Protein AF-A0AAV9VP72-F1 (afdb_monomer)

InterPro domains:
  IPR001547 Glycoside hydrolase, family 5 [PF00150] (41-150)
  IPR001547 Glycoside hydrolase, family 5 [PF00150] (172-254)
  IPR017853 Glycoside hydrolase superfamily [SSF51445] (18-254)

Radius of gyration: 21.11 Å; Cα contacts (8 Å, |Δi|>4): 416; chains: 1; bounding box: 44×42×94 Å

pLDDT: mean 78.1, std 16.52, range [34.69, 97.19]

Mean predicted aligned error: 9.7 Å

Sequence (255 aa):
MKFSLITLATLAAPAFAKVYYAGVAESGGEFGVWNDNGVGRGLPGRFGSDYAFVNKTAIDVMVKDDKINLFRLRSFWSYFDLFYDAVQYVTARKRRYVLLDPHNYMRYNYHFAQPYSGSIIGDVNDPNAATTQDFKMFFTELAKRFRHNTRSSGHAFTTGNGNEPSSDYLHLMKDPLNNTAIEIHEYLDDNYSGSGANCTQPVSRLDGVTNWLKQHGLKAIITEFGGGVNPECAQALKEYIDYLEEKEVWIGWTA

Secondary structure (DSSP, 8-state):
-------------------SEEEEEEEEETTT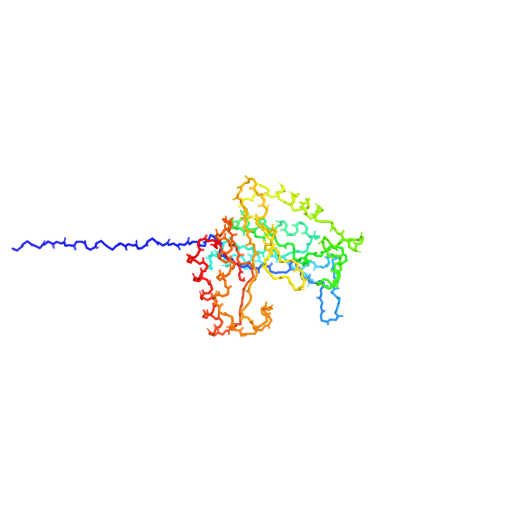S--TTS----TT--BTTTB----HHHHHHHHHTS---EEEEEE-TT-HHHHHHHHHIIIIIS--EEEEEE-STTEES-GGGTTSSSEETT-TT-TTSPPHHHHHHHHHHHHHHTTT-TT---B--S--SSS--THHHHTT---TT---EEEEE---STTSSS-SS-----GGGHHHHHHHHHHHT-EEEEEE----SSHHHHHHHHHHHHHHHH-TTEEEEE-

Organism: NCBI:txid47236

Nearest PDB structures (foldseek):
  4w7w-assembly1_A  TM=8.151E-01  e=2.124E-14  Xanthomonas citri pv. citri str. 306
  7r28-assembly1_A  TM=7.943E-01  e=3.280E-14  Thermoascus aurantiacus ATCC 26904
  5hpc-assembly1_A  TM=8.108E-01  e=3.490E-14  Xanthomonas citri pv. citri str. 306
  1gzj-assembly2_B  TM=7.681E-01  e=2.897E-14  Thermoascus aurantiacus
  1h1n-assembly2_B  TM=7.721E-01  e=3.952E-14  Thermoascus aurantiacus

Structure (mmCIF, N/CA/C/O backbone):
data_AF-A0AAV9VP72-F1
#
_entry.id   AF-A0AAV9VP72-F1
#
loop_
_atom_site.group_PDB
_atom_site.id
_atom_site.type_symbol
_atom_site.label_atom_id
_atom_site.label_alt_id
_atom_site.label_comp_id
_atom_site.label_asym_id
_atom_site.label_entity_id
_atom_site.label_seq_id
_atom_site.pdbx_PDB_ins_code
_atom_site.Cartn_x
_atom_site.Cartn_y
_atom_site.Cartn_z
_atom_site.occupancy
_atom_site.B_iso_or_equiv
_atom_site.auth_seq_id
_atom_site.auth_comp_id
_atom_site.auth_asym_id
_atom_site.auth_atom_id
_atom_site.pdbx_PDB_model_num
ATOM 1 N N . MET A 1 1 ? -6.492 -7.894 66.998 1.00 38.44 1 MET A N 1
ATOM 2 C CA . MET A 1 1 ? -6.648 -7.156 65.725 1.00 38.44 1 MET A CA 1
ATOM 3 C C . MET A 1 1 ? -6.472 -8.139 64.578 1.00 38.44 1 MET A C 1
ATOM 5 O O . MET A 1 1 ? -5.387 -8.686 64.444 1.00 38.44 1 MET A O 1
ATOM 9 N N . LYS A 1 2 ? -7.531 -8.444 63.817 1.00 35.53 2 LYS A N 1
ATOM 10 C CA . LYS A 1 2 ? -7.437 -9.249 62.588 1.00 35.53 2 LYS A CA 1
ATOM 11 C C . LYS A 1 2 ? -7.284 -8.277 61.417 1.00 35.53 2 LYS A C 1
ATOM 13 O O . LYS A 1 2 ? -8.213 -7.527 61.143 1.00 35.53 2 LYS A O 1
ATOM 18 N N . PHE A 1 3 ? -6.115 -8.254 60.783 1.00 41.00 3 PHE A N 1
ATOM 19 C CA . PHE A 1 3 ? -5.913 -7.527 59.531 1.00 41.00 3 PHE A CA 1
ATOM 20 C C . PHE A 1 3 ? -6.541 -8.339 58.396 1.00 41.00 3 PHE A C 1
ATOM 22 O O . PHE A 1 3 ? -6.131 -9.468 58.138 1.00 41.00 3 PHE A O 1
ATOM 29 N N . SER A 1 4 ? -7.564 -7.774 57.759 1.00 46.50 4 SER A N 1
ATOM 30 C CA . SER A 1 4 ? -8.147 -8.312 56.532 1.00 46.50 4 SER A CA 1
ATOM 31 C C . SER A 1 4 ? -7.351 -7.753 55.353 1.00 46.50 4 SER A C 1
ATOM 33 O O . SER A 1 4 ? -7.338 -6.538 55.152 1.00 46.50 4 SER A O 1
ATOM 35 N N . LEU A 1 5 ? -6.651 -8.611 54.606 1.00 47.06 5 LEU A N 1
ATOM 36 C CA . LEU A 1 5 ? -6.054 -8.227 53.327 1.00 47.06 5 LEU A CA 1
ATOM 37 C C . LEU A 1 5 ? -7.179 -8.096 52.294 1.00 47.06 5 LEU A C 1
ATOM 39 O O . LEU A 1 5 ? -7.750 -9.094 51.864 1.00 47.06 5 LEU A O 1
ATOM 43 N N . ILE A 1 6 ? -7.481 -6.866 51.886 1.00 50.75 6 ILE A N 1
ATOM 44 C CA . ILE A 1 6 ? -8.273 -6.607 50.683 1.00 50.75 6 ILE A CA 1
ATOM 45 C C . ILE A 1 6 ? -7.306 -6.698 49.503 1.00 50.75 6 ILE A C 1
ATOM 47 O O . ILE A 1 6 ? -6.481 -5.811 49.290 1.00 50.75 6 ILE A O 1
ATOM 51 N N . THR A 1 7 ? -7.372 -7.797 48.758 1.00 50.62 7 THR A N 1
ATOM 52 C CA . THR A 1 7 ? -6.664 -7.940 47.486 1.00 50.62 7 THR A CA 1
ATOM 53 C C . THR A 1 7 ? -7.383 -7.077 46.450 1.00 50.62 7 THR A C 1
ATOM 55 O O . THR A 1 7 ? -8.490 -7.401 46.025 1.00 50.62 7 THR A O 1
ATOM 58 N N . LEU A 1 8 ? -6.779 -5.950 46.072 1.00 49.41 8 LEU A N 1
ATOM 59 C CA . LEU A 1 8 ? -7.251 -5.131 44.959 1.00 49.41 8 LEU A CA 1
ATOM 60 C C . LEU A 1 8 ? -6.972 -5.909 43.664 1.00 49.41 8 LEU A C 1
ATOM 62 O O . LEU A 1 8 ? -5.829 -5.992 43.218 1.00 49.41 8 LEU A O 1
ATOM 66 N N . ALA A 1 9 ? -7.998 -6.535 43.092 1.00 53.84 9 ALA A N 1
ATOM 67 C CA . ALA A 1 9 ? -7.901 -7.121 41.763 1.00 53.84 9 ALA A CA 1
ATOM 68 C C . ALA A 1 9 ? -7.813 -5.976 40.745 1.00 53.84 9 ALA A C 1
ATOM 70 O O . ALA A 1 9 ? -8.804 -5.307 40.454 1.00 53.84 9 ALA A O 1
ATOM 71 N N . THR A 1 10 ? -6.616 -5.719 40.224 1.00 51.78 10 THR A N 1
ATOM 72 C CA . THR A 1 10 ? -6.426 -4.881 39.043 1.00 51.78 10 THR A CA 1
ATOM 73 C C . THR A 1 10 ? -7.077 -5.585 37.854 1.00 51.78 10 THR A C 1
ATOM 75 O O . THR A 1 10 ? -6.545 -6.553 37.313 1.00 51.78 10 THR A O 1
ATOM 78 N N . LEU A 1 11 ? -8.263 -5.119 37.459 1.00 54.00 11 LEU A N 1
ATOM 79 C CA . LEU A 1 11 ? -8.868 -5.460 36.174 1.00 54.00 11 LEU A CA 1
ATOM 80 C C . LEU A 1 11 ? -7.943 -4.921 35.080 1.00 54.00 11 LEU A C 1
ATOM 82 O O . LEU A 1 11 ? -7.953 -3.728 34.780 1.00 54.00 11 LEU A O 1
ATOM 86 N N . ALA A 1 12 ? -7.109 -5.791 34.513 1.00 53.50 12 ALA A N 1
ATOM 87 C CA . ALA A 1 12 ? -6.430 -5.493 33.265 1.00 53.50 12 ALA A CA 1
ATOM 88 C C . ALA A 1 12 ? -7.517 -5.240 32.212 1.00 53.50 12 ALA A C 1
ATOM 90 O O . ALA A 1 12 ? -8.309 -6.136 31.910 1.00 53.50 12 ALA A O 1
ATOM 91 N N . ALA A 1 13 ? -7.590 -4.012 31.695 1.00 56.28 13 ALA A N 1
ATOM 92 C CA . ALA A 1 13 ? -8.402 -3.732 30.522 1.00 56.28 13 ALA A CA 1
ATOM 93 C C . ALA A 1 13 ? -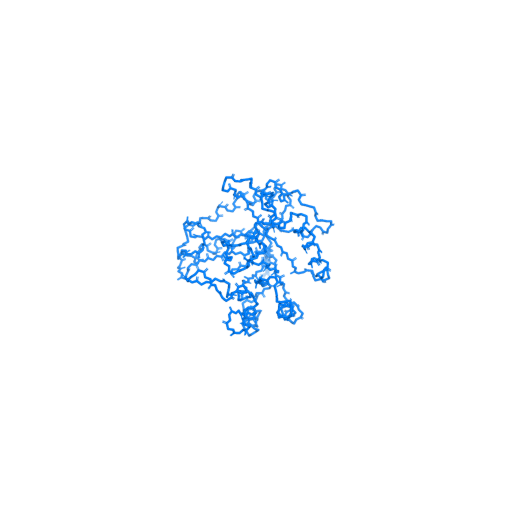7.977 -4.708 29.410 1.00 56.28 13 ALA A C 1
ATOM 95 O O . ALA A 1 13 ? -6.772 -4.931 29.240 1.00 56.28 13 ALA A O 1
ATOM 96 N N . PRO A 1 14 ? -8.916 -5.327 28.675 1.00 48.75 14 PRO A N 1
ATOM 97 C CA . PRO A 1 14 ? -8.543 -6.153 27.540 1.00 48.75 14 PRO A CA 1
ATOM 98 C C . PRO A 1 14 ? -7.764 -5.273 26.561 1.00 48.75 14 PRO A C 1
ATOM 100 O O . PRO A 1 14 ? -8.276 -4.265 26.078 1.00 48.75 14 PRO A O 1
ATOM 103 N N . ALA A 1 15 ? -6.508 -5.633 26.303 1.00 47.03 15 ALA A N 1
ATOM 104 C CA . ALA A 1 15 ? -5.714 -5.002 25.266 1.00 47.03 15 ALA A CA 1
ATOM 105 C C . ALA A 1 15 ? -6.360 -5.345 23.916 1.00 47.03 15 ALA A C 1
ATOM 107 O O . ALA A 1 15 ? -6.190 -6.450 23.397 1.00 47.03 15 ALA A O 1
ATOM 108 N N . PHE A 1 16 ? -7.144 -4.420 23.365 1.00 50.69 16 PHE A N 1
ATOM 109 C CA . PHE A 1 16 ? -7.636 -4.506 21.996 1.00 50.69 16 PHE A CA 1
ATOM 110 C C . PHE A 1 16 ? -6.494 -4.140 21.046 1.00 50.69 16 PHE A C 1
ATOM 112 O O . PHE A 1 16 ? -6.468 -3.052 20.488 1.00 50.69 16 PHE A O 1
ATOM 119 N N . ALA A 1 17 ? -5.544 -5.049 20.830 1.00 50.62 17 ALA A N 1
ATOM 120 C CA . ALA A 1 17 ? -4.747 -4.976 19.610 1.00 50.62 17 ALA A CA 1
ATOM 121 C C . ALA A 1 17 ? -5.670 -5.380 18.445 1.00 50.62 17 ALA A C 1
ATOM 123 O O . ALA A 1 17 ? -5.836 -6.565 18.152 1.00 50.62 17 ALA A O 1
ATOM 124 N N . LYS A 1 18 ? -6.380 -4.396 17.878 1.00 68.94 18 LYS A N 1
ATOM 125 C CA . LYS A 1 18 ? -7.426 -4.580 16.851 1.00 68.94 18 LYS A CA 1
ATOM 126 C C . LYS A 1 18 ? -6.865 -4.613 15.429 1.00 68.94 18 LYS A C 1
ATOM 128 O O . LYS A 1 18 ? -7.494 -5.171 14.535 1.00 68.94 18 LYS A O 1
ATOM 133 N N . VAL A 1 19 ? -5.670 -4.053 15.247 1.00 83.38 19 VAL A N 1
ATOM 134 C CA . VAL A 1 19 ? -4.901 -4.108 14.005 1.00 83.38 19 VAL A CA 1
ATOM 135 C C . VAL A 1 19 ? -4.202 -5.466 13.899 1.00 83.38 19 VAL A C 1
ATOM 137 O O . VAL A 1 19 ? -3.372 -5.828 14.731 1.00 83.38 19 VAL A O 1
ATOM 140 N N . TYR A 1 20 ? -4.535 -6.226 12.855 1.00 90.88 20 TYR A N 1
ATOM 141 C CA . TYR A 1 20 ? -3.898 -7.509 12.544 1.00 90.88 20 TYR A CA 1
ATOM 142 C C . TYR A 1 20 ? -2.571 -7.328 11.804 1.00 90.88 20 TYR A C 1
ATOM 144 O O . TYR A 1 20 ? -1.679 -8.172 11.933 1.00 90.88 20 TYR A O 1
ATOM 152 N N . TYR A 1 21 ? -2.441 -6.245 11.034 1.00 94.06 21 TYR A N 1
ATOM 153 C CA . TYR A 1 21 ? -1.299 -5.982 10.166 1.00 94.06 21 TYR A CA 1
ATOM 154 C C . TYR A 1 21 ? -0.663 -4.620 10.456 1.00 94.06 21 TYR A C 1
ATOM 156 O O . TYR A 1 21 ? -1.285 -3.587 10.247 1.00 94.06 21 TYR A O 1
ATOM 164 N N . ALA A 1 22 ? 0.588 -4.624 10.901 1.00 95.06 22 ALA A N 1
ATOM 165 C CA . ALA A 1 22 ? 1.413 -3.431 11.046 1.00 95.06 22 ALA A CA 1
ATOM 166 C C . ALA A 1 22 ? 2.668 -3.637 10.203 1.00 95.06 22 ALA A C 1
ATOM 168 O O . ALA A 1 22 ? 3.386 -4.638 10.367 1.00 95.06 22 ALA A O 1
ATOM 169 N N . GLY A 1 23 ? 2.875 -2.743 9.245 1.00 94.81 23 GLY A N 1
ATOM 170 C CA . GLY A 1 23 ? 3.747 -3.037 8.129 1.00 94.81 23 GLY A CA 1
ATOM 171 C C . GLY A 1 23 ? 4.494 -1.864 7.538 1.00 94.81 23 GLY A C 1
ATOM 172 O O . GLY A 1 23 ? 4.304 -0.713 7.915 1.00 94.81 23 GLY A O 1
ATOM 173 N N . VAL A 1 24 ? 5.343 -2.210 6.581 1.00 95.06 24 VAL A N 1
ATOM 174 C CA . VAL A 1 24 ? 6.148 -1.270 5.802 1.00 95.06 24 VAL A CA 1
ATOM 175 C C . VAL A 1 24 ? 6.069 -1.617 4.328 1.00 95.06 24 VAL A C 1
ATOM 177 O O . VAL A 1 24 ? 5.895 -2.789 3.957 1.00 95.06 24 VAL A O 1
ATOM 180 N N . ALA A 1 25 ? 6.168 -0.603 3.480 1.00 93.38 25 ALA A N 1
ATOM 181 C CA . ALA A 1 25 ? 6.211 -0.819 2.046 1.00 93.38 25 ALA A CA 1
ATOM 182 C C . ALA A 1 25 ? 7.655 -0.930 1.530 1.00 93.38 25 ALA A C 1
ATOM 184 O O . ALA A 1 25 ? 8.471 -0.026 1.678 1.00 93.38 25 ALA A O 1
ATOM 185 N N . GLU A 1 26 ? 7.960 -2.046 0.874 1.00 94.38 26 GLU A N 1
ATOM 186 C CA . GLU A 1 26 ? 9.265 -2.351 0.295 1.00 94.38 26 GLU A CA 1
ATOM 187 C C . GLU A 1 26 ? 9.270 -1.945 -1.180 1.00 94.38 26 GLU A C 1
ATOM 189 O O . GLU A 1 26 ? 8.884 -2.711 -2.073 1.00 94.38 26 GLU A O 1
ATOM 194 N N . SER A 1 27 ? 9.700 -0.705 -1.408 1.00 90.31 27 SER A N 1
ATOM 195 C CA . SER A 1 27 ? 10.025 -0.182 -2.734 1.00 90.31 27 SER A CA 1
ATOM 196 C C . SER A 1 27 ? 11.304 -0.781 -3.294 1.00 90.31 27 SER A C 1
ATOM 198 O O . SER A 1 27 ? 12.223 -1.165 -2.573 1.00 90.31 27 SER A O 1
ATOM 200 N N . GLY A 1 28 ? 11.387 -0.748 -4.613 1.00 88.25 28 GLY A N 1
ATOM 201 C CA . GLY A 1 28 ? 12.586 -1.003 -5.387 1.00 88.25 28 GLY A CA 1
ATOM 202 C C . GLY A 1 28 ? 12.282 -1.808 -6.639 1.00 88.25 28 GLY A C 1
ATOM 203 O O . GLY A 1 28 ? 12.923 -1.577 -7.659 1.00 88.25 28 GLY A O 1
ATOM 204 N N . GLY A 1 29 ? 11.317 -2.735 -6.590 1.00 87.06 29 GLY A N 1
ATOM 205 C CA . GLY A 1 29 ? 10.975 -3.615 -7.714 1.00 87.06 29 GLY A CA 1
ATOM 206 C C . GLY A 1 29 ? 10.224 -2.898 -8.840 1.00 87.06 29 GLY A C 1
ATOM 207 O O . GLY A 1 29 ? 10.115 -3.420 -9.951 1.00 87.06 29 GLY A O 1
ATOM 208 N N . GLU A 1 30 ? 9.710 -1.712 -8.542 1.00 85.19 30 GLU A N 1
ATOM 209 C CA . GLU A 1 30 ? 9.041 -0.748 -9.410 1.00 85.19 30 GLU A CA 1
ATOM 210 C C . GLU A 1 30 ? 9.970 0.391 -9.875 1.00 85.19 30 GLU A C 1
ATOM 212 O O . GLU A 1 30 ? 9.531 1.338 -10.524 1.00 85.19 30 GLU A O 1
ATOM 217 N N . PHE A 1 31 ? 11.263 0.351 -9.546 1.00 87.69 31 PHE A N 1
ATOM 218 C CA . PHE A 1 31 ? 12.190 1.411 -9.952 1.00 87.69 31 PHE A CA 1
ATOM 219 C C . PHE A 1 31 ? 12.656 1.244 -11.408 1.00 87.69 31 PHE A C 1
ATOM 221 O O . PHE A 1 31 ? 12.529 0.186 -12.031 1.00 87.69 31 PHE A O 1
ATOM 228 N N . GLY A 1 32 ? 13.207 2.325 -11.969 1.00 80.94 32 GLY A N 1
ATOM 229 C CA . GLY A 1 32 ? 13.931 2.296 -13.243 1.00 80.94 32 GLY A CA 1
ATOM 230 C C . GLY A 1 32 ? 13.086 2.500 -14.505 1.00 80.94 32 GLY A C 1
ATOM 231 O O . GLY A 1 32 ? 13.649 2.513 -15.603 1.00 80.94 32 GLY A O 1
ATOM 232 N N . VAL A 1 33 ? 11.768 2.701 -14.386 1.00 78.38 33 VAL A N 1
ATOM 233 C CA . VAL A 1 33 ? 10.891 3.009 -15.537 1.00 78.38 33 VAL A CA 1
ATOM 234 C C . VAL A 1 33 ? 10.736 4.501 -15.820 1.00 78.38 33 VAL A C 1
ATOM 236 O O . VAL A 1 33 ? 10.467 4.867 -16.956 1.00 78.38 33 VAL A O 1
ATOM 239 N N . TRP A 1 34 ? 10.972 5.365 -14.832 1.00 72.12 34 TRP A N 1
ATOM 240 C CA . TRP A 1 34 ? 10.877 6.820 -14.965 1.00 72.12 34 TRP A CA 1
ATOM 241 C C . TRP A 1 34 ? 12.123 7.503 -14.388 1.00 72.12 34 TRP A C 1
ATOM 243 O O . TRP A 1 34 ? 12.750 6.982 -13.465 1.00 72.12 34 TRP A O 1
ATOM 253 N N . ASN A 1 35 ? 12.494 8.655 -14.946 1.00 69.75 35 ASN A N 1
ATOM 254 C CA . ASN A 1 35 ? 13.494 9.577 -14.402 1.00 69.75 35 ASN A CA 1
ATOM 255 C C . ASN A 1 35 ? 13.105 11.026 -14.747 1.00 69.75 35 ASN A C 1
ATOM 257 O O . ASN A 1 35 ? 12.197 11.249 -15.548 1.00 69.75 35 ASN A O 1
ATOM 261 N N . ASP A 1 36 ? 13.821 12.005 -14.193 1.00 68.44 36 ASP A N 1
ATOM 262 C CA . ASP A 1 36 ? 13.539 13.440 -14.384 1.00 68.44 36 ASP A CA 1
ATOM 263 C C . ASP A 1 36 ? 13.613 13.908 -15.852 1.00 68.44 36 ASP A C 1
ATOM 265 O O . ASP A 1 36 ? 13.081 14.961 -16.195 1.00 68.44 36 ASP A O 1
ATOM 269 N N . ASN A 1 37 ? 14.225 13.113 -16.739 1.00 71.31 37 ASN A N 1
ATOM 270 C CA . ASN A 1 37 ? 14.310 13.382 -18.178 1.00 71.31 37 ASN A CA 1
ATOM 271 C C . ASN A 1 37 ? 13.183 12.708 -18.991 1.00 71.31 37 ASN A C 1
ATOM 273 O O . ASN A 1 37 ? 13.187 12.778 -20.220 1.00 71.31 37 ASN A O 1
ATOM 277 N N . GLY A 1 38 ? 12.222 12.057 -18.328 1.00 63.84 38 GLY A N 1
ATOM 278 C CA . GLY A 1 38 ? 10.971 11.578 -18.917 1.00 63.84 38 GLY A CA 1
ATOM 279 C C . GLY A 1 38 ? 10.951 10.130 -19.416 1.00 63.84 38 GLY A C 1
ATOM 280 O O . GLY A 1 38 ? 9.886 9.659 -19.805 1.00 63.84 38 GLY A O 1
ATOM 281 N N . VAL A 1 39 ? 12.075 9.402 -19.413 1.00 67.12 39 VAL A N 1
ATOM 282 C CA . VAL A 1 39 ? 12.118 7.968 -19.775 1.00 67.12 39 VAL A CA 1
ATOM 283 C C . VAL A 1 39 ? 13.230 7.274 -18.986 1.00 67.12 39 VAL A C 1
ATOM 285 O O . VAL A 1 39 ? 14.413 7.593 -19.144 1.00 67.12 39 VAL A O 1
ATOM 288 N N . GLY A 1 40 ? 12.861 6.314 -18.131 1.00 72.31 40 GLY A N 1
ATOM 289 C CA . GLY A 1 40 ? 13.818 5.434 -17.456 1.00 72.31 40 GLY A CA 1
ATOM 290 C C . GLY A 1 40 ? 14.407 4.382 -18.402 1.00 72.31 40 GLY A C 1
ATOM 291 O O . GLY A 1 40 ? 14.159 4.377 -19.604 1.00 72.31 40 GLY A O 1
ATOM 292 N N . ARG A 1 41 ? 15.175 3.423 -17.875 1.00 76.69 41 ARG A N 1
ATOM 293 C CA . ARG A 1 41 ? 15.648 2.290 -18.696 1.00 76.69 41 ARG A CA 1
ATOM 294 C C . ARG A 1 41 ? 14.486 1.400 -19.164 1.00 76.69 41 ARG A C 1
ATOM 296 O O . ARG A 1 41 ? 14.619 0.697 -20.163 1.00 76.69 41 ARG A O 1
ATOM 303 N N . GLY A 1 42 ? 13.362 1.442 -18.447 1.00 72.06 42 GLY A N 1
ATOM 304 C CA . GLY A 1 42 ? 12.198 0.606 -18.706 1.00 72.06 42 GLY A CA 1
ATOM 305 C C . GLY A 1 42 ? 12.441 -0.861 -18.358 1.00 72.06 42 GLY A C 1
ATOM 306 O O . GLY A 1 42 ? 13.475 -1.236 -17.802 1.00 72.06 42 GLY A O 1
ATOM 307 N N . LEU A 1 43 ? 11.473 -1.712 -18.688 1.00 73.31 43 LEU A N 1
ATOM 308 C CA . LEU A 1 43 ? 11.555 -3.153 -18.441 1.00 73.31 43 LEU A CA 1
ATOM 309 C C . LEU A 1 43 ? 12.411 -3.834 -19.534 1.00 73.31 43 LEU A C 1
ATOM 311 O O . LEU A 1 43 ? 12.274 -3.476 -20.705 1.00 73.31 43 LEU A O 1
ATOM 315 N N . PRO A 1 44 ? 13.279 -4.814 -19.202 1.00 75.88 44 PRO A N 1
ATOM 316 C CA . PRO A 1 44 ? 13.423 -5.478 -17.904 1.00 75.88 44 PRO A CA 1
ATOM 317 C C . PRO A 1 44 ? 14.485 -4.856 -16.969 1.00 75.88 44 PRO A C 1
ATOM 319 O O . PRO A 1 44 ? 14.887 -5.508 -16.010 1.00 75.88 44 PRO A O 1
ATOM 322 N N . GLY A 1 45 ? 14.991 -3.646 -17.235 1.00 81.12 45 GLY A N 1
ATOM 323 C CA . GLY A 1 45 ? 16.007 -2.999 -16.393 1.00 81.12 45 GLY A CA 1
ATOM 324 C C . GLY A 1 45 ? 17.266 -3.850 -16.136 1.00 81.12 45 GLY A C 1
ATOM 325 O O . GLY A 1 45 ? 17.550 -4.822 -16.838 1.00 81.12 45 GLY A O 1
ATOM 326 N N . ARG A 1 46 ? 18.051 -3.491 -15.115 1.00 85.00 46 ARG A N 1
ATOM 327 C CA . ARG A 1 46 ? 19.124 -4.319 -14.539 1.00 85.00 46 ARG A CA 1
ATOM 328 C C . ARG A 1 46 ? 18.921 -4.438 -13.037 1.00 85.00 46 ARG A C 1
ATOM 330 O O . ARG A 1 46 ? 18.930 -3.432 -12.323 1.00 85.00 46 ARG A O 1
ATOM 337 N N . PHE A 1 47 ? 18.816 -5.673 -12.562 1.00 86.12 47 PHE A N 1
ATOM 338 C CA . PHE A 1 47 ? 18.772 -5.956 -11.134 1.00 86.12 47 PHE A CA 1
ATOM 339 C C . PHE A 1 47 ? 20.040 -5.445 -10.432 1.00 86.12 47 PHE A C 1
ATOM 341 O O . PHE A 1 47 ? 21.150 -5.619 -10.937 1.00 86.12 47 PHE A O 1
ATOM 348 N N . GLY A 1 48 ? 19.869 -4.802 -9.278 1.00 86.19 48 GLY A N 1
ATOM 349 C CA . GLY A 1 48 ? 20.951 -4.222 -8.480 1.00 86.19 48 GLY A CA 1
ATOM 350 C C . GLY A 1 48 ? 21.467 -2.866 -8.976 1.00 86.19 48 GLY A C 1
ATOM 351 O O . GLY A 1 48 ? 22.362 -2.309 -8.349 1.00 86.19 48 GLY A O 1
ATOM 352 N N . SER A 1 49 ? 20.922 -2.328 -10.074 1.00 86.19 49 SER A N 1
ATOM 353 C CA . SER A 1 49 ? 21.261 -0.986 -10.570 1.00 86.19 49 SER A CA 1
ATOM 354 C C . SER A 1 49 ? 20.024 -0.143 -10.839 1.00 86.19 49 SER A C 1
ATOM 356 O O . SER A 1 49 ? 19.951 0.977 -10.354 1.00 86.19 49 SER A O 1
ATOM 358 N N . ASP A 1 50 ? 19.090 -0.647 -11.646 1.00 84.44 50 ASP A N 1
ATOM 359 C CA . ASP A 1 50 ? 17.900 0.113 -12.046 1.00 84.44 50 ASP A CA 1
ATOM 360 C C . ASP A 1 50 ? 16.701 -0.223 -11.141 1.00 84.44 50 ASP A C 1
ATOM 362 O O . ASP A 1 50 ? 15.821 0.608 -10.953 1.00 84.44 50 ASP A O 1
ATOM 366 N N . TYR A 1 51 ? 16.694 -1.427 -10.560 1.00 87.12 51 TYR A N 1
ATOM 367 C CA . TYR A 1 51 ? 15.718 -1.893 -9.577 1.00 87.12 51 TYR A CA 1
ATOM 368 C C . TYR A 1 51 ? 16.361 -2.916 -8.631 1.00 87.12 51 TYR A C 1
ATOM 370 O O . TYR A 1 51 ? 17.370 -3.552 -8.961 1.00 87.12 51 TYR A O 1
ATOM 378 N N . ALA A 1 52 ? 15.764 -3.103 -7.461 1.00 88.69 52 ALA A N 1
ATOM 379 C CA . ALA A 1 52 ? 16.123 -4.145 -6.503 1.00 88.69 52 ALA A CA 1
ATOM 380 C C . ALA A 1 52 ? 14.862 -4.620 -5.775 1.00 88.69 52 ALA A C 1
ATOM 382 O O . ALA A 1 52 ? 13.864 -3.921 -5.755 1.00 88.69 52 ALA A O 1
ATOM 383 N N . PHE A 1 53 ? 14.889 -5.806 -5.177 1.00 87.81 53 PHE A N 1
ATOM 384 C CA . PHE A 1 53 ? 13.809 -6.248 -4.288 1.00 87.81 53 PHE A CA 1
ATOM 385 C C . PHE A 1 53 ? 14.218 -6.035 -2.827 1.00 87.81 53 PHE A C 1
ATOM 387 O O . PHE A 1 53 ? 15.144 -5.279 -2.541 1.00 87.81 53 PHE A O 1
ATOM 394 N N . VAL A 1 54 ? 13.543 -6.722 -1.905 1.00 89.75 54 VAL A N 1
ATOM 395 C CA . VAL A 1 54 ? 13.747 -6.585 -0.460 1.00 89.75 54 VAL A CA 1
ATOM 396 C C . VAL A 1 54 ? 15.216 -6.687 -0.046 1.00 89.75 54 VAL A C 1
ATOM 398 O O . VAL A 1 54 ? 15.940 -7.621 -0.422 1.00 89.75 54 VAL A O 1
ATOM 401 N N . ASN A 1 55 ? 15.645 -5.770 0.819 1.00 93.56 55 ASN A N 1
ATOM 402 C CA . ASN A 1 55 ? 16.907 -5.917 1.530 1.00 93.56 55 ASN A CA 1
ATOM 403 C C . ASN A 1 55 ? 16.705 -6.879 2.706 1.00 93.56 55 ASN A C 1
ATOM 405 O O . ASN A 1 55 ? 16.150 -6.525 3.742 1.00 93.56 55 ASN A O 1
ATOM 409 N N . LYS A 1 56 ? 17.200 -8.109 2.559 1.00 94.25 56 LYS A N 1
ATOM 410 C CA . LYS A 1 56 ? 17.025 -9.184 3.548 1.00 94.25 56 LYS A CA 1
ATOM 411 C C . LYS A 1 56 ? 17.507 -8.813 4.956 1.00 94.25 56 LYS A C 1
ATOM 413 O O . LYS A 1 56 ? 16.889 -9.244 5.921 1.00 94.25 56 LYS A O 1
ATOM 418 N N . THR A 1 57 ? 18.561 -8.007 5.086 1.00 96.06 57 THR A N 1
ATOM 419 C CA . THR A 1 57 ? 19.054 -7.543 6.392 1.00 96.06 57 THR A CA 1
ATOM 420 C C . THR A 1 57 ? 18.131 -6.487 6.997 1.00 96.06 57 THR A C 1
ATOM 422 O O . THR A 1 57 ? 17.882 -6.524 8.198 1.00 96.06 57 THR A O 1
ATOM 425 N N . ALA A 1 58 ? 17.585 -5.581 6.181 1.00 95.69 58 ALA A N 1
ATOM 426 C CA . ALA A 1 58 ? 16.607 -4.598 6.647 1.00 95.69 58 ALA A CA 1
ATOM 427 C C . ALA A 1 58 ? 15.320 -5.283 7.130 1.00 95.69 58 ALA A C 1
ATOM 429 O O . ALA A 1 58 ? 14.873 -5.022 8.243 1.00 95.69 58 ALA A O 1
ATOM 430 N N . ILE A 1 59 ? 14.810 -6.258 6.366 1.00 96.50 59 ILE A N 1
ATOM 431 C CA . ILE A 1 59 ? 13.680 -7.105 6.783 1.00 96.50 59 ILE A CA 1
ATOM 432 C C . ILE A 1 59 ? 13.967 -7.771 8.135 1.00 96.50 59 ILE A C 1
ATOM 434 O O . ILE A 1 59 ? 13.087 -7.855 8.989 1.00 96.50 59 ILE A O 1
ATOM 438 N N . ASP A 1 60 ? 15.192 -8.253 8.354 1.00 97.06 60 ASP A N 1
ATOM 439 C CA . ASP A 1 60 ? 15.564 -8.907 9.610 1.00 97.06 60 ASP A CA 1
ATOM 440 C C . ASP A 1 60 ? 15.483 -7.958 10.800 1.00 97.06 60 ASP A C 1
ATOM 442 O O . ASP A 1 60 ? 14.959 -8.357 11.842 1.00 97.06 60 ASP A O 1
ATOM 446 N N . VAL A 1 61 ? 15.947 -6.719 10.632 1.00 97.19 61 VAL A N 1
ATOM 447 C CA . VAL A 1 61 ? 15.828 -5.658 11.640 1.00 97.19 61 VAL A CA 1
ATOM 448 C C . VAL A 1 61 ? 14.358 -5.333 11.890 1.00 97.19 61 VAL A C 1
ATOM 450 O O . VAL A 1 61 ? 13.904 -5.461 13.021 1.00 97.19 61 VAL A O 1
ATOM 453 N N . MET A 1 62 ? 13.572 -5.049 10.850 1.00 96.94 62 MET A N 1
ATOM 454 C CA . MET A 1 62 ? 12.156 -4.681 10.996 1.00 96.94 62 MET A CA 1
ATOM 455 C C . MET A 1 62 ? 11.327 -5.785 11.668 1.00 96.94 62 MET A C 1
ATOM 457 O O . MET A 1 62 ? 10.461 -5.528 12.503 1.00 96.94 62 MET A O 1
ATOM 461 N N . VAL A 1 63 ? 11.602 -7.054 11.353 1.00 96.94 63 VAL A N 1
ATOM 462 C CA . VAL A 1 63 ? 10.924 -8.191 11.994 1.00 96.94 63 VAL A CA 1
ATOM 463 C C . VAL A 1 63 ? 11.361 -8.366 13.447 1.00 96.94 63 VAL A C 1
ATOM 465 O O . VAL A 1 63 ? 10.533 -8.695 14.307 1.00 96.94 63 VAL A O 1
ATOM 468 N N . LYS A 1 64 ? 12.664 -8.246 13.719 1.00 96.50 64 LYS A N 1
ATOM 469 C CA . LYS A 1 64 ? 13.242 -8.558 15.028 1.00 96.50 64 LYS A CA 1
ATOM 470 C C . LYS A 1 64 ? 13.053 -7.418 16.016 1.00 96.50 64 LYS A C 1
ATOM 472 O O . LYS A 1 64 ? 12.655 -7.691 17.150 1.00 96.50 64 LYS A O 1
ATOM 477 N N . ASP A 1 65 ? 13.332 -6.198 15.601 1.00 96.44 65 ASP A N 1
ATOM 478 C CA . ASP A 1 65 ? 13.452 -5.033 16.465 1.00 96.44 65 ASP A CA 1
ATOM 479 C C . ASP A 1 65 ? 12.135 -4.242 16.443 1.00 96.44 65 ASP A C 1
ATOM 481 O O . ASP A 1 65 ? 11.526 -4.080 17.501 1.00 96.44 65 ASP A O 1
ATOM 485 N N . ASP A 1 66 ? 11.602 -3.937 15.253 1.00 94.69 66 ASP A N 1
ATOM 486 C CA . ASP A 1 66 ? 10.377 -3.126 15.087 1.00 94.69 66 ASP A CA 1
ATOM 487 C C . ASP A 1 66 ? 9.072 -3.942 15.148 1.00 94.69 66 ASP A C 1
ATOM 489 O O . ASP A 1 66 ? 7.973 -3.395 15.186 1.00 94.69 66 ASP A O 1
ATOM 493 N N . LYS A 1 67 ? 9.178 -5.278 15.190 1.00 95.06 67 LYS A N 1
ATOM 494 C CA . LYS A 1 67 ? 8.052 -6.233 15.268 1.00 95.06 67 LYS A CA 1
ATOM 495 C C . LYS A 1 67 ? 7.072 -6.166 14.092 1.00 95.06 67 LYS A C 1
ATOM 497 O O . LYS A 1 67 ? 5.954 -6.676 14.204 1.00 95.06 67 LYS A O 1
ATOM 502 N N . ILE A 1 68 ? 7.520 -5.652 12.951 1.00 95.88 68 ILE A N 1
ATOM 503 C CA . ILE A 1 68 ? 6.740 -5.595 11.716 1.00 95.88 68 ILE A CA 1
ATOM 504 C C . ILE A 1 68 ? 6.286 -6.997 11.291 1.00 95.88 68 ILE A C 1
ATOM 506 O O . ILE A 1 68 ? 7.041 -7.985 11.349 1.00 95.88 68 ILE A O 1
ATOM 510 N N . ASN A 1 69 ? 5.019 -7.094 10.874 1.00 95.56 69 ASN A N 1
ATOM 511 C CA . ASN A 1 69 ? 4.403 -8.358 10.486 1.00 95.56 69 ASN A CA 1
ATOM 512 C C . ASN A 1 69 ? 3.844 -8.396 9.056 1.00 95.56 69 ASN A C 1
ATOM 514 O O . ASN A 1 69 ? 3.553 -9.500 8.584 1.00 95.56 69 ASN A O 1
ATOM 518 N N . LEU A 1 70 ? 3.758 -7.258 8.368 1.00 95.81 70 LEU A N 1
ATOM 519 C CA . LEU A 1 70 ? 3.315 -7.137 6.982 1.00 95.81 70 LEU A CA 1
ATOM 520 C C . LEU A 1 70 ? 4.351 -6.367 6.155 1.00 95.81 70 LEU A C 1
ATOM 522 O O . LEU A 1 70 ? 4.839 -5.327 6.581 1.00 95.81 70 LEU A O 1
ATOM 526 N N . PHE A 1 71 ? 4.649 -6.865 4.957 1.00 96.19 71 PHE A N 1
ATOM 527 C CA . PHE A 1 71 ? 5.496 -6.178 3.983 1.00 96.19 71 PHE A CA 1
ATOM 528 C C . PHE A 1 71 ? 4.742 -6.017 2.669 1.00 96.19 71 PHE A C 1
ATOM 530 O O . PHE A 1 71 ? 4.305 -7.010 2.083 1.00 96.19 71 PHE A O 1
ATOM 537 N N . ARG A 1 72 ? 4.582 -4.785 2.192 1.00 94.19 72 ARG A N 1
ATOM 538 C CA . ARG A 1 72 ? 3.990 -4.515 0.878 1.00 94.19 72 ARG A CA 1
ATOM 539 C C . ARG A 1 72 ? 5.082 -4.475 -0.175 1.00 94.19 72 ARG A C 1
ATOM 541 O O . ARG A 1 72 ? 5.877 -3.546 -0.187 1.00 94.19 72 ARG A O 1
ATOM 548 N N . LEU A 1 73 ? 5.148 -5.496 -1.024 1.00 91.62 73 LEU A N 1
ATOM 549 C CA . LEU A 1 73 ? 6.208 -5.628 -2.020 1.00 91.62 73 LEU A CA 1
ATOM 550 C C . LEU A 1 73 ? 5.744 -5.050 -3.352 1.00 91.62 73 LEU A C 1
ATOM 552 O O . LEU A 1 73 ? 4.864 -5.629 -3.996 1.00 91.62 73 LEU A O 1
ATOM 556 N N . ARG A 1 74 ? 6.369 -3.946 -3.763 1.00 87.69 74 ARG A N 1
ATOM 557 C CA . ARG A 1 74 ? 6.074 -3.269 -5.028 1.00 87.69 74 ARG A CA 1
ATOM 558 C C . ARG A 1 74 ? 6.882 -3.864 -6.168 1.00 87.69 74 ARG A C 1
ATOM 560 O O . ARG A 1 74 ? 8.087 -4.098 -6.048 1.00 87.69 74 ARG A O 1
ATOM 567 N N . SER A 1 75 ? 6.219 -4.145 -7.283 1.00 81.62 75 SER A N 1
ATOM 568 C CA . SER A 1 75 ? 6.890 -4.652 -8.477 1.00 81.62 75 SER A CA 1
ATOM 569 C C . SER A 1 75 ? 6.110 -4.364 -9.751 1.00 81.62 75 SER A C 1
ATOM 571 O O . SER A 1 75 ? 4.882 -4.331 -9.740 1.00 81.62 75 SER A O 1
ATOM 573 N N . PHE A 1 76 ? 6.825 -4.249 -10.871 1.00 74.44 76 PHE A N 1
ATOM 574 C CA . PHE A 1 76 ? 6.228 -4.428 -12.191 1.00 74.44 76 PHE A CA 1
ATOM 575 C C . PHE A 1 76 ? 6.094 -5.910 -12.556 1.00 74.44 76 PHE A C 1
ATOM 577 O O . PHE A 1 76 ? 6.899 -6.749 -12.157 1.00 74.44 76 PHE A O 1
ATOM 584 N N . TRP A 1 77 ? 5.113 -6.223 -13.403 1.00 63.25 77 TRP A N 1
ATOM 585 C CA . TRP A 1 77 ? 4.709 -7.574 -13.829 1.00 63.25 77 TRP A CA 1
ATOM 586 C C . TRP A 1 77 ? 5.800 -8.507 -14.415 1.00 63.25 77 TRP A C 1
ATOM 588 O O . TRP A 1 77 ? 5.508 -9.660 -14.725 1.00 63.25 77 TRP A O 1
ATOM 598 N N . SER A 1 78 ? 7.038 -8.052 -14.614 1.00 63.59 78 SER A N 1
ATOM 599 C CA . SER A 1 78 ? 8.052 -8.696 -15.466 1.00 63.59 78 SER A CA 1
ATOM 600 C C . SER A 1 78 ? 9.163 -9.481 -14.743 1.00 63.59 78 SER A C 1
ATOM 602 O O . SER A 1 78 ? 10.038 -10.020 -15.418 1.00 63.59 78 SER A O 1
ATOM 604 N N . TYR A 1 79 ? 9.154 -9.593 -13.406 1.00 70.06 79 TYR A N 1
ATOM 605 C CA . TYR A 1 79 ? 10.295 -10.126 -12.628 1.00 70.06 79 TYR A CA 1
ATOM 606 C C . TYR A 1 79 ? 9.949 -11.286 -11.678 1.00 70.06 79 TYR A C 1
ATOM 608 O O . TYR A 1 79 ? 10.241 -11.238 -10.482 1.00 70.06 79 TYR A O 1
ATOM 616 N N . PHE A 1 80 ? 9.340 -12.351 -12.202 1.00 72.44 80 PHE A N 1
ATOM 617 C CA . PHE A 1 80 ? 8.759 -13.418 -11.375 1.00 72.44 80 PHE A CA 1
ATOM 618 C C . PHE A 1 80 ? 9.738 -14.131 -10.428 1.00 72.44 80 PHE A C 1
ATOM 620 O O . PHE A 1 80 ? 9.394 -14.294 -9.262 1.00 72.44 80 PHE A O 1
ATOM 627 N N . ASP A 1 81 ? 10.937 -14.531 -10.867 1.00 79.25 81 ASP A N 1
ATOM 628 C CA . ASP A 1 81 ? 11.840 -15.336 -10.019 1.00 79.25 81 ASP A CA 1
ATOM 629 C C . ASP A 1 81 ? 12.417 -14.542 -8.839 1.00 79.25 81 ASP A C 1
ATOM 631 O O . ASP A 1 81 ? 12.462 -15.020 -7.704 1.00 79.25 81 ASP A O 1
ATOM 635 N N . LEU A 1 82 ? 12.831 -13.301 -9.096 1.00 82.38 82 LEU A N 1
ATOM 636 C CA . LEU A 1 82 ? 13.387 -12.415 -8.075 1.00 82.38 82 LEU A CA 1
ATOM 637 C C . LEU A 1 82 ? 12.305 -11.956 -7.089 1.00 82.38 82 LEU A C 1
ATOM 639 O O . LEU A 1 82 ? 12.534 -11.930 -5.878 1.00 82.38 82 LEU A O 1
ATOM 643 N N . PHE A 1 83 ? 11.109 -11.658 -7.599 1.00 83.44 83 PHE A N 1
ATOM 644 C CA . PHE A 1 83 ? 9.953 -11.350 -6.768 1.00 83.44 83 PHE A CA 1
ATOM 645 C C . PHE A 1 83 ? 9.538 -12.560 -5.923 1.00 83.44 83 PHE A C 1
ATOM 647 O O . PHE A 1 83 ? 9.267 -12.422 -4.732 1.00 83.44 83 PHE A O 1
ATOM 654 N N . TYR A 1 84 ? 9.567 -13.768 -6.493 1.00 86.00 84 TYR A N 1
ATOM 655 C CA . TYR A 1 84 ? 9.289 -15.003 -5.765 1.00 86.00 84 TYR A CA 1
ATOM 656 C C . TYR A 1 84 ? 10.284 -15.234 -4.619 1.00 86.00 84 TYR A C 1
ATOM 658 O O . TYR A 1 84 ? 9.851 -15.536 -3.507 1.00 86.00 84 TYR A O 1
ATOM 666 N N . ASP A 1 85 ? 11.592 -15.042 -4.826 1.00 90.06 85 ASP A N 1
ATOM 667 C CA . ASP A 1 85 ? 12.580 -15.146 -3.737 1.00 90.06 85 ASP A CA 1
ATOM 668 C C . ASP A 1 85 ? 12.300 -14.139 -2.607 1.00 90.06 85 ASP A C 1
ATOM 670 O O . ASP A 1 85 ? 12.340 -14.511 -1.430 1.00 90.06 85 ASP A O 1
ATOM 674 N N . ALA A 1 86 ? 11.936 -12.897 -2.944 1.00 91.00 86 ALA A N 1
ATOM 675 C CA . ALA A 1 86 ? 11.548 -11.883 -1.962 1.00 91.00 86 ALA A CA 1
ATOM 676 C C . ALA A 1 86 ? 10.308 -12.308 -1.153 1.00 91.00 86 ALA A C 1
ATOM 678 O O . ALA A 1 86 ? 10.333 -12.304 0.083 1.00 91.00 86 ALA A O 1
ATOM 679 N N . VAL A 1 87 ? 9.253 -12.765 -1.836 1.00 90.75 87 VAL A N 1
ATOM 680 C CA . VAL A 1 87 ? 8.027 -13.277 -1.203 1.00 90.75 87 VAL A CA 1
ATOM 681 C C . VAL A 1 87 ? 8.340 -14.463 -0.292 1.00 90.75 87 VAL A C 1
ATOM 683 O O . VAL A 1 87 ? 7.877 -14.503 0.851 1.00 90.75 87 VAL A O 1
ATOM 686 N N . GLN A 1 88 ? 9.147 -15.422 -0.746 1.00 92.00 88 GLN A N 1
ATOM 687 C CA . GLN A 1 88 ? 9.516 -16.603 0.040 1.00 92.00 88 GLN A CA 1
ATOM 688 C C . GLN A 1 88 ? 10.384 -16.244 1.248 1.00 92.00 88 GLN A C 1
ATOM 690 O O . GLN A 1 88 ? 10.249 -16.856 2.313 1.00 92.00 88 GLN A O 1
ATOM 695 N N . TYR A 1 89 ? 11.255 -15.242 1.125 1.00 94.81 89 TYR A N 1
ATOM 696 C CA . TYR A 1 89 ? 12.038 -14.757 2.253 1.00 94.81 89 TYR A CA 1
ATOM 697 C C . TYR A 1 89 ? 11.123 -14.248 3.373 1.00 94.81 89 TYR A C 1
ATOM 699 O O . TYR A 1 89 ? 11.227 -14.704 4.514 1.00 94.81 89 TYR A O 1
ATOM 707 N N . VAL A 1 90 ? 10.164 -13.382 3.046 1.00 95.25 90 VAL A N 1
ATOM 708 C CA . VAL A 1 90 ? 9.237 -12.815 4.035 1.00 95.25 90 VAL A CA 1
ATOM 709 C C . VAL A 1 90 ? 8.265 -13.875 4.574 1.00 95.25 90 VAL A C 1
ATOM 711 O O . VAL A 1 90 ? 8.107 -14.041 5.789 1.00 95.25 90 VAL A O 1
ATOM 714 N N . THR A 1 91 ? 7.623 -14.637 3.690 1.00 93.56 91 THR A N 1
ATOM 715 C CA . THR A 1 91 ? 6.519 -15.532 4.072 1.00 93.56 91 THR A CA 1
ATOM 716 C C . THR A 1 91 ? 6.995 -16.857 4.656 1.00 93.56 91 THR A C 1
ATOM 718 O O . THR A 1 91 ? 6.528 -17.247 5.731 1.00 93.56 91 THR A O 1
ATOM 721 N N . ALA A 1 92 ? 7.939 -17.536 3.999 1.00 91.69 92 ALA A N 1
ATOM 722 C CA . ALA A 1 92 ? 8.396 -18.862 4.403 1.00 91.69 92 ALA A CA 1
ATOM 723 C C . ALA A 1 92 ? 9.500 -18.791 5.463 1.00 91.69 92 ALA A C 1
ATOM 725 O O . ALA A 1 92 ? 9.449 -19.539 6.440 1.00 91.69 92 ALA A O 1
ATOM 726 N N . ARG A 1 93 ? 10.476 -17.879 5.323 1.00 94.81 93 ARG A N 1
ATOM 727 C CA . ARG A 1 93 ? 11.581 -17.780 6.298 1.00 94.81 93 ARG A CA 1
ATOM 728 C C . ARG A 1 93 ? 11.232 -16.919 7.502 1.00 94.81 93 ARG A C 1
ATOM 730 O O . ARG A 1 93 ? 11.443 -17.350 8.632 1.00 94.81 93 ARG A O 1
ATOM 737 N N . LYS A 1 94 ? 10.698 -15.714 7.285 1.00 96.00 94 LYS A N 1
ATOM 738 C CA . LYS A 1 94 ? 10.380 -14.777 8.381 1.00 96.00 94 LYS A CA 1
ATOM 739 C C . LYS A 1 94 ? 8.989 -14.970 8.969 1.00 96.00 94 LYS A C 1
ATOM 741 O O . LYS A 1 94 ? 8.682 -14.412 10.020 1.00 96.00 94 LYS A O 1
ATOM 746 N N . ARG A 1 95 ? 8.167 -15.821 8.347 1.00 94.94 95 ARG A N 1
ATOM 747 C CA . ARG A 1 95 ? 6.809 -16.152 8.801 1.00 94.94 95 ARG A CA 1
ATOM 748 C C . ARG A 1 95 ? 5.928 -14.907 8.950 1.00 94.94 95 ARG A C 1
ATOM 750 O O . ARG A 1 95 ? 5.091 -14.865 9.855 1.00 94.94 95 ARG A O 1
ATOM 757 N N . ARG A 1 96 ? 6.108 -13.928 8.057 1.00 95.88 96 ARG A N 1
ATOM 758 C CA . ARG A 1 96 ? 5.329 -12.682 7.973 1.00 95.88 96 ARG A CA 1
ATOM 759 C C . ARG A 1 96 ? 4.383 -12.671 6.772 1.00 95.88 96 ARG A C 1
ATOM 761 O O . ARG A 1 96 ? 4.356 -13.631 5.995 1.00 95.88 96 ARG A O 1
ATOM 768 N N . TYR A 1 97 ? 3.549 -11.642 6.698 1.00 94.38 97 TYR A N 1
ATOM 769 C CA . TYR A 1 97 ? 2.581 -11.412 5.630 1.00 94.38 97 TYR A CA 1
ATOM 770 C C . TYR A 1 97 ? 3.197 -10.589 4.502 1.00 94.38 97 TYR A C 1
ATOM 772 O O . TYR A 1 97 ? 4.104 -9.792 4.745 1.00 94.38 97 TYR A O 1
ATOM 780 N N . VAL A 1 98 ? 2.706 -10.798 3.279 1.00 92.12 98 VAL A N 1
ATOM 781 C CA . VAL A 1 98 ? 3.127 -10.030 2.107 1.00 92.12 98 VAL A CA 1
ATOM 782 C C . VAL A 1 98 ? 1.907 -9.522 1.357 1.00 92.12 98 VAL A C 1
ATOM 784 O O . VAL A 1 98 ? 1.127 -10.320 0.842 1.00 92.12 98 VAL A O 1
ATOM 787 N N . LEU A 1 99 ? 1.797 -8.203 1.217 1.00 89.38 99 LEU A N 1
ATOM 788 C CA . LEU A 1 99 ? 0.895 -7.600 0.243 1.00 89.38 99 LEU A CA 1
ATOM 789 C C . LEU A 1 99 ? 1.617 -7.554 -1.109 1.00 89.38 99 LEU A C 1
ATOM 791 O O . LEU A 1 99 ? 2.689 -6.958 -1.211 1.00 89.38 99 LEU A O 1
ATOM 795 N N . LEU A 1 100 ? 1.075 -8.236 -2.118 1.00 87.06 100 LEU A N 1
ATOM 796 C CA . LEU A 1 100 ? 1.649 -8.245 -3.464 1.00 87.06 100 LEU A CA 1
ATOM 797 C C . LEU A 1 100 ? 1.090 -7.044 -4.220 1.00 87.06 100 LEU A C 1
ATOM 799 O O . LEU A 1 100 ? -0.098 -7.034 -4.531 1.00 87.06 100 LEU A O 1
ATOM 803 N N . ASP A 1 101 ? 1.940 -6.067 -4.517 1.00 85.12 101 ASP A N 1
ATOM 804 C CA . ASP A 1 101 ? 1.528 -4.838 -5.184 1.00 85.12 101 ASP A CA 1
ATOM 805 C C . ASP A 1 101 ? 2.084 -4.764 -6.616 1.00 85.12 101 ASP A C 1
ATOM 807 O O . ASP A 1 101 ? 3.257 -4.416 -6.816 1.00 85.12 101 ASP A O 1
ATOM 811 N N . PRO A 1 102 ? 1.270 -5.108 -7.632 1.00 80.12 102 PRO A N 1
ATOM 812 C CA . PRO A 1 102 ? 1.580 -4.783 -9.014 1.00 80.12 102 PRO A CA 1
ATOM 813 C C . PRO A 1 102 ? 1.422 -3.271 -9.235 1.00 80.12 102 PRO A C 1
ATOM 815 O O . PRO A 1 102 ? 0.348 -2.779 -9.597 1.00 80.12 102 PRO A O 1
ATOM 818 N N . HIS A 1 103 ? 2.514 -2.539 -9.020 1.00 85.00 103 HIS A N 1
ATOM 819 C CA . HIS A 1 103 ? 2.538 -1.083 -8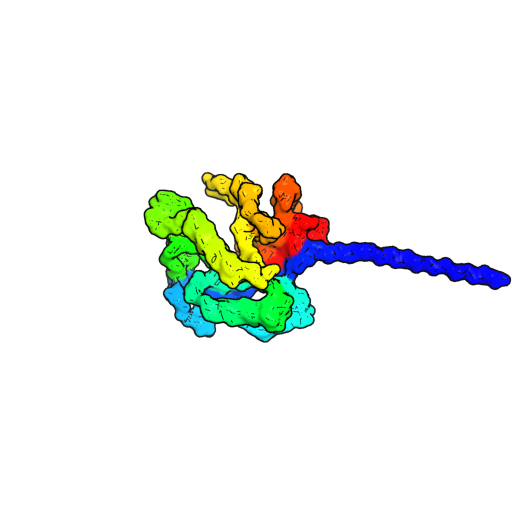.875 1.00 85.00 103 HIS A CA 1
ATOM 820 C C . HIS A 1 103 ? 2.470 -0.359 -10.234 1.00 85.00 103 HIS A C 1
ATOM 822 O O . HIS A 1 103 ? 3.412 0.290 -10.681 1.00 85.00 103 HIS A O 1
ATOM 828 N N . ASN A 1 104 ? 1.355 -0.532 -10.945 1.00 73.88 104 ASN A N 1
ATOM 829 C CA . ASN A 1 104 ? 1.220 -0.224 -12.373 1.00 73.88 104 ASN A CA 1
ATOM 830 C C . ASN A 1 104 ? 0.155 0.829 -12.706 1.00 73.88 104 ASN A C 1
ATOM 832 O O . ASN A 1 104 ? -0.155 1.015 -13.880 1.00 73.88 104 ASN A O 1
ATOM 836 N N . TYR A 1 105 ? -0.421 1.511 -11.711 1.00 73.69 105 TYR A N 1
ATOM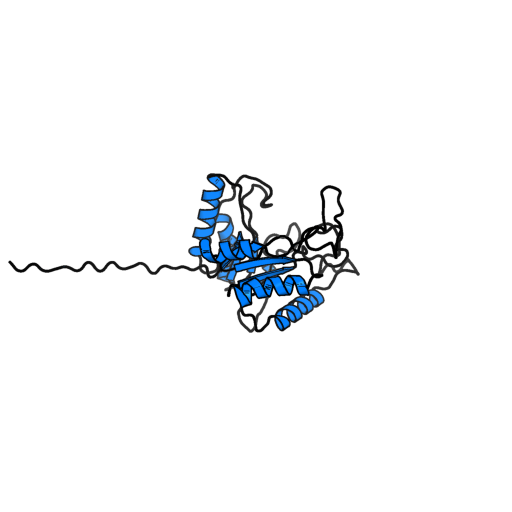 837 C CA . TYR A 1 105 ? -1.374 2.619 -11.910 1.00 73.69 105 TYR A CA 1
ATOM 838 C C . TYR A 1 105 ? -2.592 2.263 -12.779 1.00 73.69 105 TYR A C 1
ATOM 840 O O . TYR A 1 105 ? -3.065 3.083 -13.561 1.00 73.69 105 TYR A O 1
ATOM 848 N N . MET A 1 106 ? -3.063 1.012 -12.691 1.00 70.50 106 MET A N 1
ATOM 849 C CA . MET A 1 106 ? -4.101 0.459 -13.576 1.00 70.50 106 MET A CA 1
ATOM 850 C C . MET A 1 106 ? -3.762 0.567 -15.073 1.00 70.50 106 MET A C 1
ATOM 852 O O . MET A 1 106 ? -4.660 0.610 -15.910 1.00 70.50 106 MET A O 1
ATOM 856 N N . ARG A 1 107 ? -2.475 0.605 -15.433 1.00 69.75 107 ARG A N 1
ATOM 857 C CA . ARG A 1 107 ? -2.010 0.699 -16.818 1.00 69.75 107 ARG A CA 1
ATOM 858 C C . ARG A 1 107 ? -1.279 -0.554 -17.260 1.00 69.75 107 ARG A C 1
ATOM 860 O O . ARG A 1 107 ? -0.402 -1.078 -16.567 1.00 69.75 107 ARG A O 1
ATOM 867 N N . TYR A 1 108 ? -1.605 -0.994 -18.465 1.00 68.62 108 TYR A N 1
ATOM 868 C CA . TYR A 1 108 ? -1.009 -2.147 -19.122 1.00 68.62 108 TYR A CA 1
ATOM 869 C C . TYR A 1 108 ? -0.495 -1.759 -20.511 1.00 68.62 108 TYR A C 1
ATOM 871 O O . TYR A 1 108 ? -1.024 -0.838 -21.124 1.00 68.62 108 TYR A O 1
ATOM 879 N N . ASN A 1 109 ? 0.513 -2.487 -21.008 1.00 64.00 109 ASN A N 1
ATOM 880 C CA . ASN A 1 109 ? 1.210 -2.224 -22.271 1.00 64.00 109 ASN A CA 1
ATOM 881 C C . ASN A 1 109 ? 2.037 -0.913 -22.246 1.00 64.00 109 ASN A C 1
ATOM 883 O O . ASN A 1 109 ? 1.662 0.055 -21.605 1.00 64.00 109 ASN A O 1
ATOM 887 N N . TYR A 1 110 ? 3.202 -0.881 -22.896 1.00 69.62 110 TYR A N 1
ATOM 888 C CA . TYR A 1 110 ? 4.126 0.272 -22.938 1.00 69.62 110 TYR A CA 1
ATOM 889 C C . TYR A 1 110 ? 4.548 0.861 -21.565 1.00 69.62 110 TYR A C 1
ATOM 891 O O . TYR A 1 110 ? 4.116 1.929 -21.129 1.00 69.62 110 TYR A O 1
ATOM 899 N N . HIS A 1 111 ? 5.469 0.161 -20.897 1.00 66.88 111 HIS A N 1
ATOM 900 C CA . HIS A 1 111 ? 5.907 0.431 -19.518 1.00 66.88 111 HIS A CA 1
ATOM 901 C C . HIS A 1 111 ? 7.005 1.502 -19.365 1.00 66.88 111 HIS A C 1
ATOM 9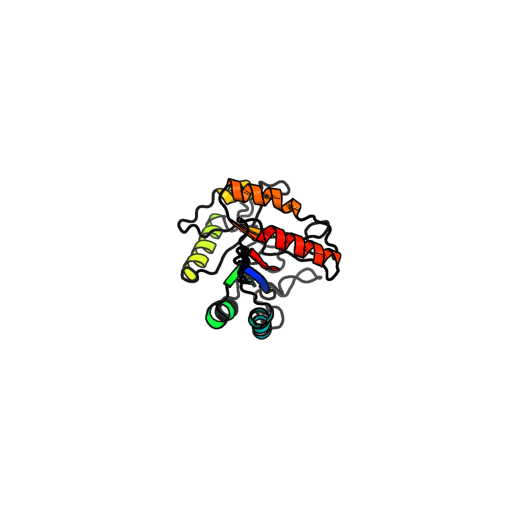03 O O . HIS A 1 111 ? 7.423 1.787 -18.249 1.00 66.88 111 HIS A O 1
ATOM 909 N N . PHE A 1 112 ? 7.509 2.070 -20.465 1.00 63.69 112 PHE A N 1
ATOM 910 C CA . PHE A 1 112 ? 8.706 2.928 -20.470 1.00 63.69 112 PHE A CA 1
ATOM 911 C C . PHE A 1 112 ? 8.502 4.333 -19.888 1.00 63.69 112 PHE A C 1
ATOM 913 O O . PHE A 1 112 ? 9.481 5.044 -19.691 1.00 63.69 112 PHE A O 1
ATOM 920 N N . ALA A 1 113 ? 7.257 4.748 -19.651 1.00 66.06 113 ALA A N 1
ATOM 921 C CA . ALA A 1 113 ? 6.924 6.081 -19.160 1.00 66.06 113 ALA A CA 1
ATOM 922 C C . ALA A 1 113 ? 5.696 6.072 -18.219 1.00 66.06 113 ALA A C 1
ATOM 924 O O . ALA A 1 113 ? 4.969 7.062 -18.125 1.00 66.06 113 ALA A O 1
ATOM 925 N N . GLN A 1 114 ? 5.428 4.951 -17.531 1.00 68.19 114 GLN A N 1
ATOM 926 C CA . GLN A 1 114 ? 4.385 4.904 -16.496 1.00 68.19 114 GLN A CA 1
ATOM 927 C C . GLN A 1 114 ? 4.751 5.869 -15.346 1.00 68.19 114 GLN A C 1
ATOM 929 O O . GLN A 1 114 ? 5.933 5.965 -15.015 1.00 68.19 114 GLN A O 1
ATOM 934 N N . PRO A 1 115 ? 3.778 6.600 -14.756 1.00 66.62 115 PRO A N 1
ATOM 935 C CA . PRO A 1 115 ? 2.321 6.456 -14.898 1.00 66.62 115 PRO A CA 1
ATOM 936 C C . PRO A 1 115 ? 1.691 7.165 -16.114 1.00 66.62 115 PRO A C 1
ATOM 938 O O . PRO A 1 115 ? 0.478 7.091 -16.290 1.00 66.62 115 PRO A O 1
ATOM 941 N N . TYR A 1 116 ? 2.463 7.842 -16.965 1.00 73.44 116 TYR A N 1
ATOM 942 C CA . TYR A 1 116 ? 1.942 8.659 -18.074 1.00 73.44 116 TYR A CA 1
ATOM 943 C C . TYR A 1 116 ? 1.831 7.912 -19.408 1.00 73.44 116 TYR A C 1
ATOM 945 O O . TYR A 1 116 ? 1.509 8.508 -20.434 1.00 73.44 116 TYR A O 1
ATOM 953 N N . SER A 1 117 ? 2.102 6.607 -19.409 1.00 69.94 117 SER A N 1
ATOM 954 C CA . SER A 1 117 ? 2.175 5.793 -20.617 1.00 69.94 117 SER A CA 1
ATOM 955 C C . SER A 1 117 ? 1.476 4.450 -20.457 1.00 69.94 117 SER A C 1
ATOM 957 O O . SER A 1 117 ? 1.310 3.946 -19.347 1.00 69.94 117 SER A O 1
ATOM 959 N N . GLY A 1 118 ? 1.088 3.852 -21.579 1.00 77.12 118 GLY A N 1
ATOM 960 C CA . GLY A 1 118 ? 0.326 2.610 -21.583 1.00 77.12 118 GLY A CA 1
ATOM 961 C C . GLY A 1 118 ? -1.176 2.815 -21.477 1.00 77.12 118 GLY A C 1
ATOM 962 O O . GLY A 1 118 ? -1.654 3.882 -21.085 1.00 77.12 118 GLY A O 1
ATOM 963 N N . SER A 1 119 ? -1.909 1.773 -21.836 1.00 77.12 119 SER A N 1
ATOM 964 C CA . SER A 1 119 ? -3.364 1.766 -21.887 1.00 77.12 119 SER A CA 1
ATOM 965 C C . SER A 1 119 ? -3.950 1.631 -20.488 1.00 77.12 119 SER A C 1
ATOM 967 O O . SER A 1 119 ? -3.484 0.811 -19.693 1.00 77.12 119 SER A O 1
ATOM 969 N N . ILE A 1 120 ? -4.975 2.422 -20.178 1.00 75.38 120 ILE A N 1
ATOM 970 C CA . ILE A 1 120 ? -5.717 2.292 -18.920 1.00 75.38 120 ILE A CA 1
ATOM 971 C C . ILE A 1 120 ? -6.585 1.037 -19.021 1.00 75.38 120 ILE A C 1
ATOM 973 O O . ILE A 1 120 ? -7.350 0.874 -19.966 1.00 75.38 120 ILE A O 1
ATOM 977 N N . ILE A 1 121 ? -6.455 0.129 -18.059 1.00 68.50 121 ILE A N 1
ATOM 978 C CA . ILE A 1 121 ? -7.232 -1.109 -18.024 1.00 68.50 121 ILE A CA 1
ATOM 979 C C . ILE A 1 121 ? -8.721 -0.764 -17.896 1.00 68.50 121 ILE A C 1
ATOM 981 O O . ILE A 1 121 ? -9.120 -0.028 -16.997 1.00 68.50 121 ILE A O 1
ATOM 985 N N . GLY A 1 122 ? -9.543 -1.324 -18.782 1.00 68.06 122 GLY A N 1
ATOM 986 C CA . GLY A 1 122 ? -10.978 -1.053 -18.854 1.00 68.06 122 GLY A CA 1
ATOM 987 C C . GLY A 1 122 ? -11.369 0.158 -19.704 1.00 68.06 122 GLY A C 1
ATOM 988 O O . GLY A 1 122 ? -12.567 0.398 -19.851 1.00 68.06 122 GLY A O 1
ATOM 989 N N . ASP A 1 123 ? -10.417 0.889 -20.295 1.00 74.75 123 ASP A N 1
ATOM 990 C CA . ASP A 1 123 ? -10.729 1.942 -21.265 1.00 74.75 123 ASP A CA 1
ATOM 991 C C . ASP A 1 123 ? -11.268 1.331 -22.566 1.00 74.75 123 ASP A C 1
ATOM 993 O O . ASP A 1 123 ? -10.537 0.731 -23.349 1.00 74.75 123 ASP A O 1
ATOM 997 N N . VAL A 1 124 ? -12.572 1.481 -22.797 1.00 79.00 124 VAL A N 1
ATOM 998 C CA . VAL A 1 124 ? -13.255 0.935 -23.980 1.00 79.00 124 VAL A CA 1
ATOM 999 C C . VAL A 1 124 ? -12.951 1.706 -25.269 1.00 79.00 124 VAL A C 1
ATOM 1001 O O . VAL A 1 124 ? -13.301 1.231 -26.349 1.00 79.00 124 VAL A O 1
ATOM 1004 N N . ASN A 1 125 ? -12.327 2.885 -25.174 1.00 79.06 125 ASN A N 1
ATOM 1005 C CA . ASN A 1 125 ? -11.961 3.704 -26.330 1.00 79.06 125 ASN A CA 1
ATOM 1006 C C . ASN A 1 125 ? -10.527 3.439 -26.809 1.00 79.06 125 ASN A C 1
ATOM 1008 O O . ASN A 1 125 ? -10.187 3.823 -27.930 1.00 79.06 125 ASN A O 1
ATOM 1012 N N . ASP A 1 126 ? -9.695 2.779 -25.999 1.00 77.75 126 ASP A N 1
ATOM 1013 C CA . ASP A 1 126 ? -8.361 2.340 -26.401 1.00 77.75 126 ASP A CA 1
ATOM 1014 C C . ASP A 1 126 ? -8.399 0.861 -26.831 1.00 77.75 126 ASP A C 1
ATOM 1016 O O . ASP A 1 126 ? -8.518 -0.027 -25.986 1.00 77.75 126 ASP A O 1
ATOM 1020 N N . PRO A 1 127 ? -8.247 0.545 -28.131 1.00 80.50 127 PRO A N 1
ATOM 1021 C CA . PRO A 1 127 ? -8.279 -0.836 -28.612 1.00 80.50 127 PRO A CA 1
ATOM 1022 C C . PRO A 1 127 ? -7.118 -1.700 -28.091 1.00 80.50 127 PRO A C 1
ATOM 1024 O O . PRO A 1 127 ? -7.143 -2.916 -28.276 1.00 80.50 127 PRO A O 1
ATOM 1027 N N . ASN A 1 128 ? -6.099 -1.101 -27.463 1.00 78.31 128 ASN A N 1
ATOM 1028 C CA . ASN A 1 128 ? -4.972 -1.808 -26.854 1.00 78.31 128 ASN A CA 1
ATOM 1029 C C . ASN A 1 128 ? -5.119 -1.989 -25.334 1.00 78.31 128 ASN A C 1
ATOM 1031 O O . ASN A 1 128 ? -4.260 -2.631 -24.718 1.00 78.31 128 ASN A O 1
ATOM 1035 N N . ALA A 1 129 ? -6.170 -1.434 -24.721 1.00 76.38 129 ALA A N 1
ATOM 1036 C CA . ALA A 1 129 ? -6.436 -1.606 -23.302 1.00 76.38 129 ALA A CA 1
ATOM 1037 C C . ALA A 1 129 ? -6.835 -3.046 -22.979 1.00 76.38 129 ALA A C 1
ATOM 1039 O O . ALA A 1 129 ? -7.678 -3.652 -23.639 1.00 76.38 129 ALA A O 1
ATOM 1040 N N . ALA A 1 130 ? -6.257 -3.585 -21.904 1.00 72.06 130 ALA A N 1
ATOM 1041 C CA . ALA A 1 130 ? -6.766 -4.815 -21.318 1.00 72.06 130 ALA A CA 1
ATOM 1042 C C . ALA A 1 130 ? -8.180 -4.565 -20.780 1.00 72.06 130 ALA A C 1
ATOM 1044 O O . ALA A 1 130 ? -8.451 -3.522 -20.177 1.00 72.06 130 ALA A O 1
ATOM 1045 N N . THR A 1 131 ? -9.083 -5.521 -20.968 1.00 71.25 131 THR A N 1
ATOM 1046 C CA . THR A 1 131 ? -10.460 -5.387 -20.487 1.00 71.25 131 THR A CA 1
ATOM 1047 C C . THR A 1 131 ? -10.535 -5.573 -18.968 1.00 71.25 131 THR A C 1
ATOM 1049 O O . THR A 1 131 ? -9.658 -6.172 -18.338 1.00 71.25 131 THR A O 1
ATOM 1052 N N . THR A 1 132 ? -11.635 -5.138 -18.348 1.00 66.50 132 THR A N 1
ATOM 1053 C CA . THR A 1 132 ? -11.930 -5.468 -16.939 1.00 66.50 132 THR A CA 1
ATOM 1054 C C . THR A 1 132 ? -12.042 -6.981 -16.712 1.00 66.50 132 THR A C 1
ATOM 1056 O O . THR A 1 132 ? -11.745 -7.480 -15.623 1.00 66.50 132 THR A O 1
ATOM 1059 N N . GLN A 1 133 ? -12.409 -7.742 -17.748 1.00 62.69 133 GLN A N 1
ATOM 1060 C CA . GLN A 1 133 ? -12.416 -9.199 -17.712 1.00 62.69 133 GLN A CA 1
ATOM 1061 C C . GLN A 1 133 ? -10.996 -9.782 -17.718 1.00 62.69 133 GLN A C 1
ATOM 1063 O O . GLN A 1 133 ? -10.736 -10.705 -16.945 1.00 62.69 133 GLN A O 1
ATOM 1068 N N . ASP A 1 134 ? -10.068 -9.227 -18.501 1.00 66.00 134 ASP A N 1
ATOM 1069 C CA . ASP A 1 134 ? -8.651 -9.625 -18.491 1.00 66.00 134 ASP A CA 1
ATOM 1070 C C . ASP A 1 134 ? -8.005 -9.345 -17.138 1.00 66.00 134 ASP A C 1
ATOM 1072 O O . ASP A 1 134 ? -7.319 -10.204 -16.585 1.00 66.00 134 ASP A O 1
ATOM 1076 N N . PHE A 1 135 ? -8.308 -8.187 -16.551 1.00 65.56 135 PHE A N 1
ATOM 1077 C CA . PHE A 1 135 ? -7.898 -7.845 -15.193 1.00 65.56 135 PHE A CA 1
ATOM 1078 C C . PHE A 1 135 ? -8.417 -8.864 -14.174 1.00 65.56 135 PHE A C 1
ATOM 1080 O O . PHE A 1 135 ? -7.645 -9.431 -13.398 1.00 65.56 135 PHE A O 1
ATOM 1087 N N . LYS A 1 136 ? -9.716 -9.188 -14.221 1.00 59.38 136 LYS A N 1
ATOM 1088 C CA . LYS A 1 136 ? -10.311 -10.224 -13.366 1.00 59.38 136 LYS A CA 1
ATOM 1089 C C . LYS A 1 136 ? -9.630 -11.581 -13.558 1.00 59.38 136 LYS A C 1
ATOM 1091 O O . LYS A 1 136 ? -9.352 -12.258 -12.567 1.00 59.38 136 LYS A O 1
ATOM 1096 N N . MET A 1 137 ? -9.364 -11.997 -14.797 1.00 61.06 137 MET A N 1
ATOM 1097 C CA . MET A 1 137 ? -8.680 -13.261 -15.094 1.00 61.06 137 MET A CA 1
ATOM 1098 C C . MET A 1 137 ? -7.255 -13.266 -14.543 1.00 61.06 137 MET A C 1
ATOM 1100 O O . MET A 1 137 ? -6.863 -14.234 -13.893 1.00 61.06 137 MET A O 1
ATOM 1104 N N . PHE A 1 138 ? -6.517 -12.172 -14.717 1.00 63.59 138 PHE A N 1
ATOM 1105 C CA . PHE A 1 138 ? -5.177 -12.011 -14.175 1.00 63.59 138 PHE A CA 1
ATOM 1106 C C . PHE A 1 138 ? -5.166 -12.176 -12.643 1.00 63.59 138 PHE A C 1
ATOM 1108 O O . PHE A 1 138 ? -4.455 -13.039 -12.120 1.00 63.59 138 PHE A O 1
ATOM 1115 N N . PHE A 1 139 ? -5.992 -11.409 -11.920 1.00 60.28 139 PHE A N 1
ATOM 1116 C CA . PHE A 1 139 ? -6.063 -11.494 -10.456 1.00 60.28 139 PHE A CA 1
ATOM 1117 C C . PHE A 1 139 ? -6.570 -12.862 -9.990 1.00 60.28 139 PHE A C 1
ATOM 1119 O O . PHE A 1 139 ? -6.113 -13.369 -8.969 1.00 60.28 139 PHE A O 1
ATOM 1126 N N . THR A 1 140 ? -7.438 -13.512 -10.771 1.00 54.88 140 THR A N 1
ATOM 1127 C CA . THR A 1 140 ? -7.867 -14.896 -10.523 1.00 54.88 140 THR A CA 1
ATOM 1128 C C . THR A 1 140 ? -6.701 -15.883 -10.644 1.00 54.88 140 THR A C 1
ATOM 1130 O O . THR A 1 140 ? -6.560 -16.759 -9.792 1.00 54.88 140 THR A O 1
ATOM 1133 N N . GLU A 1 141 ? -5.845 -15.770 -11.663 1.00 59.75 141 GLU A N 1
ATOM 1134 C CA . GLU A 1 141 ? -4.673 -16.645 -11.828 1.00 59.75 141 GLU A CA 1
ATOM 1135 C C . GLU A 1 141 ? -3.597 -16.382 -10.771 1.00 59.75 141 GLU A C 1
ATOM 1137 O O . GLU A 1 141 ? -3.025 -17.329 -10.222 1.00 59.75 141 GLU A O 1
ATOM 1142 N N . LEU A 1 142 ? -3.363 -15.115 -10.424 1.00 58.31 142 LEU A N 1
ATOM 1143 C CA . LEU A 1 142 ? -2.479 -14.744 -9.323 1.00 58.31 142 LEU A CA 1
ATOM 1144 C C . LEU A 1 142 ? -2.990 -15.343 -8.002 1.00 58.31 142 LEU A C 1
ATOM 1146 O O . LEU A 1 142 ? -2.250 -16.056 -7.321 1.00 58.31 142 LEU A O 1
ATOM 1150 N N . ALA A 1 143 ? -4.276 -15.157 -7.692 1.00 56.06 143 ALA A N 1
ATOM 1151 C CA . ALA A 1 143 ? -4.914 -15.736 -6.515 1.00 56.06 143 ALA A CA 1
ATOM 1152 C C . ALA A 1 143 ? -4.843 -17.270 -6.516 1.00 56.06 143 ALA A C 1
ATOM 1154 O O . ALA A 1 143 ? -4.512 -17.857 -5.493 1.00 56.06 143 ALA A O 1
ATOM 1155 N N . LYS A 1 144 ? -5.067 -17.948 -7.653 1.00 55.53 144 LYS A N 1
ATOM 1156 C CA . LYS A 1 144 ? -4.918 -19.414 -7.760 1.00 55.53 144 LYS A CA 1
ATOM 1157 C C . LYS A 1 144 ? -3.505 -19.884 -7.420 1.00 55.53 144 LYS A C 1
ATOM 1159 O O . LYS A 1 144 ? -3.368 -20.894 -6.729 1.00 55.53 144 LYS A O 1
ATOM 1164 N N . ARG A 1 145 ? -2.469 -19.182 -7.891 1.00 61.53 145 ARG A N 1
ATOM 1165 C CA . ARG A 1 145 ? -1.056 -19.526 -7.633 1.00 61.53 145 ARG A CA 1
ATOM 1166 C C . ARG A 1 145 ? -0.684 -19.350 -6.165 1.00 61.53 145 ARG A C 1
ATOM 1168 O O . ARG A 1 145 ? 0.056 -20.166 -5.623 1.00 61.53 145 ARG A O 1
ATOM 1175 N N . PHE A 1 146 ? -1.255 -18.342 -5.513 1.00 52.06 146 PHE A N 1
ATOM 1176 C CA . PHE A 1 146 ? -1.029 -18.052 -4.099 1.00 52.06 146 PHE A CA 1
ATOM 1177 C C . PHE A 1 146 ? -2.157 -18.549 -3.178 1.00 52.06 146 PHE A C 1
ATOM 1179 O O . PHE 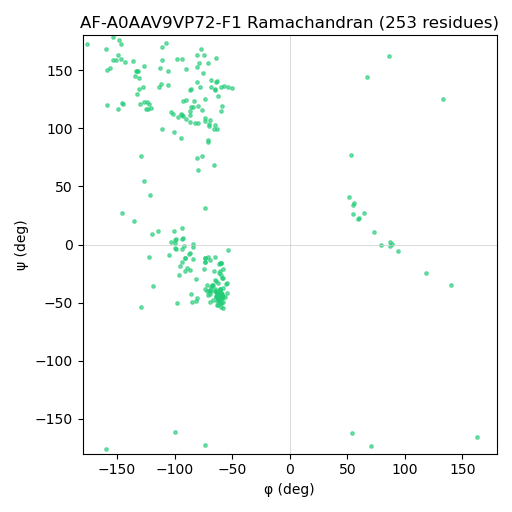A 1 146 ? -2.148 -18.240 -1.997 1.00 52.06 146 PHE A O 1
ATOM 1186 N N . ARG A 1 147 ? -3.094 -19.386 -3.651 1.00 50.75 147 ARG A N 1
ATOM 1187 C CA . ARG A 1 147 ? -4.314 -19.767 -2.897 1.00 50.75 147 ARG A CA 1
ATOM 1188 C C . ARG A 1 147 ? -4.057 -20.494 -1.577 1.00 50.75 147 ARG A C 1
ATOM 1190 O O . ARG A 1 147 ? -4.903 -20.505 -0.694 1.00 50.75 147 ARG A O 1
ATOM 1197 N N . HIS A 1 148 ? -2.906 -21.154 -1.463 1.00 52.03 148 HIS A N 1
ATOM 1198 C CA . HIS A 1 148 ? 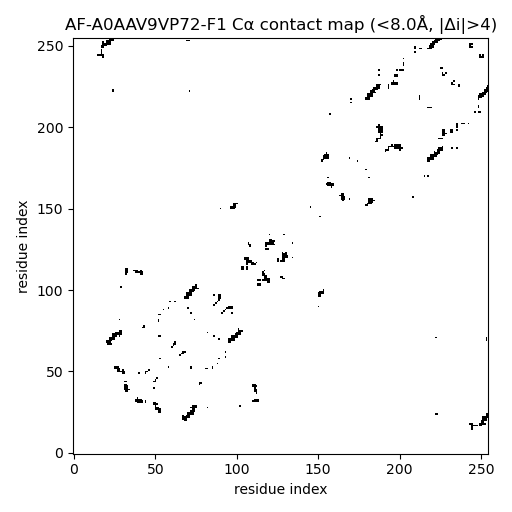-2.477 -21.842 -0.242 1.00 52.03 148 HIS A CA 1
ATOM 1199 C C . HIS A 1 148 ? -1.630 -20.938 0.670 1.00 52.03 148 HIS A C 1
ATOM 1201 O O . HIS A 1 148 ? -1.219 -21.357 1.750 1.00 52.03 148 HIS A O 1
ATOM 1207 N N . ASN A 1 149 ? -1.377 -19.701 0.244 1.00 46.03 149 ASN A N 1
ATOM 1208 C CA . ASN A 1 149 ? -0.714 -18.658 1.003 1.00 46.03 149 ASN A CA 1
ATOM 1209 C C . ASN A 1 149 ? -1.783 -17.703 1.551 1.00 46.03 149 ASN A C 1
ATOM 1211 O O . ASN A 1 149 ? -2.258 -16.808 0.861 1.00 46.03 149 ASN A O 1
ATOM 1215 N N . THR A 1 150 ? -2.184 -17.900 2.805 1.00 48.50 150 THR A N 1
ATOM 1216 C CA . THR A 1 150 ? -3.269 -17.148 3.463 1.00 48.50 150 THR A CA 1
ATOM 1217 C C . THR A 1 150 ? -2.871 -15.708 3.836 1.00 48.50 150 THR A C 1
ATOM 1219 O O . THR A 1 150 ? -3.281 -15.216 4.886 1.00 48.50 150 THR A O 1
ATOM 1222 N N . ARG A 1 151 ? -1.980 -15.060 3.068 1.00 47.09 151 ARG A N 1
ATOM 1223 C CA . ARG A 1 151 ? -1.251 -13.859 3.502 1.00 47.09 151 ARG A CA 1
ATOM 1224 C C . ARG A 1 151 ? -1.156 -12.694 2.499 1.00 47.09 151 ARG A C 1
ATOM 1226 O O . ARG A 1 151 ? -0.270 -11.870 2.697 1.00 47.09 151 ARG A O 1
ATOM 1233 N N . SER A 1 152 ? -2.019 -12.607 1.478 1.00 34.69 152 SER A N 1
ATOM 1234 C CA . SER A 1 152 ? -1.940 -11.617 0.368 1.00 34.69 152 SER A CA 1
ATOM 1235 C C . SER A 1 152 ? -3.286 -10.921 0.014 1.00 34.69 152 SER A C 1
ATOM 1237 O O . SER A 1 152 ? -4.304 -11.608 0.063 1.00 34.69 152 SER A O 1
ATOM 1239 N N . SER A 1 153 ? -3.300 -9.622 -0.388 1.00 39.81 153 SER A N 1
ATOM 1240 C CA . SER A 1 153 ? -4.492 -8.766 -0.753 1.00 39.81 153 SER A CA 1
ATOM 1241 C C . SER A 1 153 ? -4.193 -7.583 -1.759 1.00 39.81 153 SER A C 1
ATOM 1243 O O . SER A 1 153 ? -3.028 -7.484 -2.133 1.00 39.81 153 SER A O 1
ATOM 1245 N N . GLY A 1 154 ? -5.178 -6.731 -2.208 1.00 39.97 154 GLY A N 1
ATOM 1246 C CA . GLY A 1 154 ? -5.056 -5.597 -3.221 1.00 39.97 154 GLY A CA 1
ATOM 1247 C C . GLY A 1 154 ? -6.151 -4.436 -3.257 1.00 39.97 154 GLY A C 1
ATOM 1248 O O . GLY A 1 154 ? -7.061 -4.489 -2.433 1.00 39.97 154 GLY A O 1
ATOM 1249 N N . HIS A 1 155 ? -6.094 -3.447 -4.217 1.00 45.59 155 HIS A N 1
ATOM 1250 C CA . HIS A 1 155 ? -6.373 -1.940 -4.156 1.00 45.59 155 HIS A CA 1
ATOM 1251 C C . HIS A 1 155 ? -7.662 -1.213 -4.754 1.00 45.59 155 HIS A C 1
ATOM 1253 O O . HIS A 1 155 ? -8.122 -1.630 -5.820 1.00 45.59 155 HIS A O 1
ATOM 1259 N N . ALA A 1 156 ? -8.131 -0.063 -4.136 1.00 42.00 156 ALA A N 1
ATOM 1260 C CA . ALA A 1 156 ? -8.574 1.301 -4.677 1.00 42.00 156 ALA A CA 1
ATOM 1261 C C . ALA A 1 156 ? -9.923 1.968 -4.178 1.00 42.00 156 ALA A C 1
ATOM 1263 O O . ALA A 1 156 ? -10.971 1.385 -4.430 1.00 42.00 156 ALA A O 1
ATOM 1264 N N . PHE A 1 157 ? -10.012 3.224 -3.633 1.00 54.81 157 PHE A N 1
ATOM 1265 C CA . PHE A 1 157 ? -11.319 3.753 -3.094 1.00 54.81 157 PHE A CA 1
ATOM 1266 C C . PHE A 1 157 ? -11.643 5.291 -2.908 1.00 54.81 157 PHE A C 1
ATOM 1268 O O . PHE A 1 157 ? -11.071 5.937 -2.041 1.00 54.81 157 PHE A O 1
ATOM 1275 N N . THR A 1 158 ? -12.700 5.813 -3.584 1.00 41.50 158 THR A N 1
ATOM 1276 C CA . THR A 1 158 ? -13.711 6.876 -3.195 1.00 41.50 158 THR A CA 1
ATOM 1277 C C . THR A 1 158 ? -13.901 8.219 -3.931 1.00 41.50 158 THR A C 1
ATOM 1279 O O . THR A 1 158 ? -15.022 8.722 -3.870 1.00 41.50 158 THR A O 1
ATOM 1282 N N . THR A 1 159 ? -12.955 8.816 -4.661 1.00 44.53 159 THR A N 1
ATOM 1283 C CA . THR A 1 159 ? -13.227 10.075 -5.403 1.00 44.53 159 THR A CA 1
ATOM 1284 C C . THR A 1 159 ? -12.926 9.931 -6.888 1.00 44.53 159 THR A C 1
ATOM 1286 O O . THR A 1 159 ? -11.796 9.687 -7.303 1.00 44.53 159 THR A O 1
ATOM 1289 N N . GLY A 1 160 ? -13.959 10.071 -7.719 1.00 43.22 160 GLY A N 1
ATOM 1290 C CA . GLY A 1 160 ? -13.800 10.123 -9.165 1.00 43.22 160 GLY A CA 1
ATOM 1291 C C . GLY A 1 160 ? -13.670 11.574 -9.611 1.00 43.22 160 GLY A C 1
ATOM 1292 O O . GLY A 1 160 ? -14.633 12.330 -9.544 1.00 43.22 160 GLY A O 1
ATOM 1293 N N . ASN A 1 161 ? -12.482 11.982 -10.061 1.00 47.94 161 ASN A N 1
ATOM 1294 C CA . ASN A 1 161 ? -12.212 13.307 -10.639 1.00 47.94 161 ASN A CA 1
ATOM 1295 C C . ASN A 1 161 ? -12.975 13.503 -11.972 1.00 47.94 161 ASN A C 1
ATOM 1297 O O . ASN A 1 161 ? -12.369 13.517 -13.040 1.00 47.94 161 ASN A O 1
ATOM 1301 N N . GLY A 1 162 ? -14.309 13.599 -11.922 1.00 41.12 162 GLY A N 1
ATOM 1302 C CA . GLY A 1 162 ? -15.201 13.599 -13.090 1.00 41.12 162 GLY A CA 1
ATOM 1303 C C . GLY A 1 162 ? -15.637 12.208 -13.576 1.00 41.12 162 GLY A C 1
ATOM 1304 O O . GLY A 1 162 ? -16.382 12.123 -14.546 1.00 41.12 162 GLY A O 1
ATOM 1305 N N . ASN A 1 163 ? -15.210 11.142 -12.891 1.00 45.09 163 ASN A N 1
ATOM 1306 C CA . ASN A 1 163 ? -15.600 9.749 -13.139 1.00 45.09 163 ASN A CA 1
ATOM 1307 C C . ASN A 1 163 ? -16.468 9.218 -11.986 1.00 45.09 163 ASN A C 1
ATOM 1309 O O . ASN A 1 163 ? -16.566 9.848 -10.934 1.00 45.09 163 ASN A O 1
ATOM 1313 N N . GLU A 1 164 ? -17.074 8.046 -12.159 1.00 44.19 164 GLU A N 1
ATOM 1314 C CA . GLU A 1 164 ? -17.782 7.359 -11.073 1.00 44.19 164 GLU A CA 1
ATOM 1315 C C . GLU A 1 164 ? -16.788 6.945 -9.970 1.00 44.19 164 GLU A C 1
ATOM 1317 O O . GLU A 1 164 ? -15.706 6.427 -10.277 1.00 44.19 164 GLU A O 1
ATOM 1322 N N . PRO A 1 165 ? -17.095 7.184 -8.684 1.00 61.38 165 PRO A N 1
ATOM 1323 C CA . PRO A 1 165 ? -16.215 6.780 -7.601 1.00 61.38 165 PRO A CA 1
ATOM 1324 C C . PRO A 1 165 ? -16.196 5.250 -7.490 1.00 61.38 165 PRO A C 1
ATOM 1326 O O . PRO A 1 165 ? -17.225 4.582 -7.580 1.00 61.38 165 PRO A O 1
ATOM 1329 N N . SER A 1 166 ? -15.029 4.666 -7.210 1.00 63.72 166 SER A N 1
ATOM 1330 C CA . SER A 1 166 ? -14.900 3.209 -7.039 1.00 63.72 166 SER A CA 1
ATOM 1331 C C . SER A 1 166 ? -15.775 2.644 -5.902 1.00 63.72 166 SER A C 1
ATOM 1333 O O . SER A 1 166 ? -16.063 1.444 -5.886 1.00 63.72 166 SER A O 1
ATOM 1335 N N . SER A 1 167 ? -16.283 3.504 -5.006 1.00 62.19 167 SER A N 1
ATOM 1336 C CA . SER A 1 167 ? -17.311 3.192 -4.000 1.00 62.19 167 SER A CA 1
ATOM 1337 C C . SER A 1 167 ? -18.586 2.589 -4.511 1.00 62.19 167 SER A C 1
ATOM 133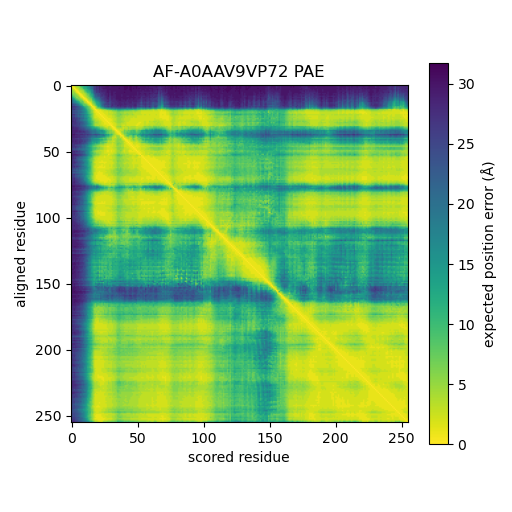9 O O . SER A 1 167 ? -19.146 1.698 -3.856 1.00 62.19 167 SER A O 1
ATOM 1341 N N . ASP A 1 168 ? -18.982 2.975 -5.706 1.00 64.25 168 ASP A N 1
ATOM 1342 C CA . ASP A 1 168 ? -20.237 2.517 -6.274 1.00 64.25 168 ASP A CA 1
ATOM 1343 C C . ASP A 1 168 ? -20.134 1.052 -6.723 1.00 64.25 168 ASP A C 1
ATOM 1345 O O . ASP A 1 168 ? -21.146 0.373 -6.877 1.00 64.25 168 ASP A O 1
ATOM 1349 N N . TYR A 1 169 ? -18.908 0.521 -6.825 1.00 66.50 169 TYR A N 1
ATOM 1350 C CA . TYR A 1 169 ? -18.641 -0.812 -7.352 1.00 66.50 169 TYR A CA 1
ATOM 1351 C C . TYR A 1 169 ? -17.974 -1.764 -6.360 1.00 66.50 169 TYR A C 1
ATOM 1353 O O . TYR A 1 169 ? -18.295 -2.954 -6.375 1.00 66.50 169 TYR A O 1
ATOM 1361 N N . LEU A 1 170 ? -17.075 -1.304 -5.477 1.00 68.50 170 LEU A N 1
ATOM 1362 C CA . LEU A 1 170 ? -16.326 -2.254 -4.637 1.00 68.50 170 LEU A CA 1
ATOM 1363 C C . LEU A 1 170 ? -17.208 -3.033 -3.655 1.00 68.50 170 LEU A C 1
ATOM 1365 O O . LEU A 1 170 ? -16.913 -4.193 -3.380 1.00 68.50 170 LEU A O 1
ATOM 1369 N N . HIS A 1 171 ? -18.314 -2.457 -3.172 1.00 73.25 171 HIS A N 1
ATOM 1370 C CA . HIS A 1 171 ? -19.247 -3.187 -2.302 1.00 73.25 171 HIS A CA 1
ATOM 1371 C C . HIS A 1 171 ? -20.023 -4.301 -3.018 1.00 73.25 171 HIS A C 1
ATOM 1373 O O . HIS A 1 171 ? -20.644 -5.137 -2.363 1.00 73.25 171 HIS A O 1
ATOM 1379 N N . LEU A 1 172 ? -20.002 -4.325 -4.354 1.00 73.81 172 LEU A N 1
ATOM 1380 C CA . LEU A 1 172 ? -20.629 -5.374 -5.156 1.00 73.81 172 LEU A CA 1
ATOM 1381 C C . LEU A 1 172 ? -19.719 -6.600 -5.313 1.00 73.81 172 LEU A C 1
ATOM 1383 O O . LEU A 1 172 ? -20.186 -7.653 -5.761 1.00 73.81 172 LEU A O 1
ATOM 1387 N N . MET A 1 173 ? -18.433 -6.490 -4.957 1.00 74.69 173 MET A N 1
ATOM 1388 C CA . MET A 1 173 ? -17.500 -7.610 -5.017 1.00 74.69 173 MET A CA 1
ATOM 1389 C C . MET A 1 173 ? -17.909 -8.700 -4.027 1.00 74.69 173 MET A C 1
ATOM 1391 O O . MET A 1 173 ? -18.192 -8.444 -2.859 1.00 74.69 173 MET A O 1
ATOM 1395 N N . LYS A 1 174 ? -17.921 -9.947 -4.504 1.00 75.19 174 LYS A N 1
ATOM 1396 C CA . LYS A 1 174 ? -18.224 -11.121 -3.687 1.00 75.19 174 LYS A CA 1
ATOM 1397 C C . LYS A 1 174 ? -17.048 -12.073 -3.707 1.00 75.19 174 LYS A C 1
ATOM 1399 O O . LYS A 1 174 ? -16.720 -12.633 -4.752 1.00 75.19 174 LYS A O 1
ATOM 1404 N N . ASP A 1 175 ? -16.479 -12.290 -2.534 1.00 74.44 175 ASP A N 1
ATOM 1405 C CA . ASP A 1 175 ? -15.507 -13.342 -2.291 1.00 74.44 175 ASP A CA 1
ATOM 1406 C C . ASP A 1 175 ? -16.186 -14.502 -1.546 1.00 74.44 175 ASP A C 1
ATOM 1408 O O . ASP A 1 175 ? -16.597 -14.327 -0.396 1.00 74.44 175 ASP A O 1
ATOM 1412 N N . PRO A 1 176 ? -16.311 -15.693 -2.163 1.00 80.50 176 PRO A N 1
ATOM 1413 C CA . PRO A 1 176 ? -16.873 -16.877 -1.514 1.00 80.50 176 PRO A CA 1
ATOM 1414 C C . PRO A 1 176 ? -16.145 -17.302 -0.232 1.00 80.50 176 PRO A C 1
ATOM 1416 O O . PRO A 1 176 ? -16.722 -18.034 0.570 1.00 80.50 176 PRO A O 1
ATOM 1419 N N . LEU A 1 177 ? -14.889 -16.879 -0.046 1.00 80.81 177 LEU A N 1
ATOM 1420 C CA . LEU A 1 177 ? -14.087 -17.170 1.144 1.00 80.81 177 LEU A CA 1
ATOM 1421 C C . LEU A 1 177 ? -14.179 -16.078 2.217 1.00 80.81 177 LEU A C 1
ATOM 1423 O O . LEU A 1 177 ? -13.626 -16.257 3.300 1.00 80.81 177 LEU A O 1
ATOM 1427 N N . ASN A 1 178 ? -14.885 -14.977 1.937 1.00 81.38 178 ASN A N 1
ATOM 1428 C CA . ASN A 1 178 ? -15.045 -13.836 2.836 1.00 81.38 178 ASN A CA 1
ATOM 1429 C C . ASN A 1 178 ? -13.706 -13.289 3.379 1.00 81.38 178 ASN A C 1
ATOM 1431 O O . ASN A 1 178 ? -13.582 -12.967 4.560 1.00 81.38 178 ASN A O 1
ATOM 1435 N N . ASN A 1 179 ? -12.694 -13.211 2.514 1.00 83.19 179 ASN A N 1
ATOM 1436 C CA . ASN A 1 179 ? -11.336 -12.771 2.820 1.00 83.19 179 ASN A CA 1
ATOM 1437 C C . ASN A 1 179 ? -10.934 -11.561 1.955 1.00 83.19 179 ASN A C 1
ATOM 1439 O O . ASN A 1 179 ? -9.830 -11.486 1.416 1.00 83.19 179 ASN A O 1
ATOM 1443 N N . THR A 1 180 ? -11.861 -10.616 1.798 1.00 82.81 180 THR A N 1
ATOM 1444 C CA . THR A 1 180 ? -11.649 -9.365 1.061 1.00 82.81 180 THR A CA 1
ATOM 1445 C C . THR A 1 180 ? -11.510 -8.195 2.025 1.00 82.81 180 THR A C 1
ATOM 1447 O O . THR A 1 180 ? -12.282 -8.061 2.974 1.00 82.81 180 THR A O 1
ATOM 1450 N N . ALA A 1 181 ? -10.547 -7.321 1.744 1.00 89.00 181 ALA A N 1
ATOM 1451 C CA . ALA A 1 181 ? -10.406 -6.022 2.380 1.00 89.00 181 ALA A CA 1
ATOM 1452 C C . ALA A 1 181 ? -10.171 -4.954 1.311 1.00 89.00 181 ALA A C 1
ATOM 1454 O O . ALA A 1 181 ? -9.584 -5.237 0.268 1.00 89.00 181 ALA A O 1
ATOM 1455 N N . ILE A 1 182 ? -10.637 -3.740 1.582 1.00 84.94 182 ILE A N 1
ATOM 1456 C CA . ILE A 1 182 ? -10.433 -2.568 0.741 1.00 84.94 182 ILE A CA 1
ATOM 1457 C C . ILE A 1 182 ? -9.094 -1.941 1.107 1.00 84.94 182 ILE A C 1
ATOM 1459 O O . ILE A 1 182 ? -8.879 -1.522 2.242 1.00 84.94 182 ILE A O 1
ATOM 1463 N N . GLU A 1 183 ? -8.178 -1.890 0.156 1.00 86.38 183 GLU A N 1
ATOM 1464 C CA . GLU A 1 183 ? -6.923 -1.171 0.327 1.00 86.38 183 GLU A CA 1
ATOM 1465 C C . GLU A 1 183 ? -7.102 0.314 -0.034 1.00 86.38 183 GLU A C 1
ATOM 1467 O O . GLU A 1 183 ? -7.690 0.650 -1.068 1.00 86.38 183 GLU A O 1
ATOM 1472 N N . ILE A 1 184 ? -6.572 1.186 0.829 1.00 85.25 184 ILE A N 1
ATOM 1473 C CA . ILE A 1 184 ? -6.683 2.648 0.760 1.00 85.25 184 ILE A CA 1
ATOM 1474 C C . ILE A 1 184 ? -5.293 3.267 0.935 1.00 85.25 184 ILE A C 1
ATOM 1476 O O . ILE A 1 184 ? -4.483 2.763 1.714 1.00 85.25 184 ILE A O 1
ATOM 1480 N N . HIS A 1 185 ? -5.021 4.359 0.222 1.00 88.50 185 HIS A N 1
ATOM 1481 C CA . HIS A 1 185 ? -3.843 5.208 0.424 1.00 88.50 185 HIS A CA 1
ATOM 1482 C C . HIS A 1 185 ? -4.312 6.555 0.965 1.00 88.50 185 HIS A C 1
ATOM 1484 O O . HIS A 1 185 ? -5.325 7.066 0.491 1.00 88.50 185 HIS A O 1
ATOM 1490 N N . GLU A 1 186 ? -3.603 7.111 1.940 1.00 85.12 186 GLU A N 1
ATOM 1491 C CA . GLU A 1 186 ? -3.918 8.417 2.519 1.00 85.12 186 GLU A CA 1
ATOM 1492 C C . GLU A 1 186 ? -2.623 9.129 2.912 1.00 85.12 186 GLU A C 1
ATOM 1494 O O . GLU A 1 186 ? -1.854 8.628 3.728 1.00 85.12 186 GLU A O 1
ATOM 1499 N N . TYR A 1 187 ? -2.393 10.318 2.363 1.00 88.56 187 TYR A N 1
ATOM 1500 C CA . TYR A 1 187 ? -1.266 11.169 2.738 1.00 88.56 187 TYR A CA 1
ATOM 1501 C C . TYR A 1 187 ? -1.748 12.435 3.430 1.00 88.56 187 TYR A C 1
ATOM 1503 O O . TYR A 1 187 ? -2.861 12.907 3.207 1.00 88.56 187 TYR A O 1
ATOM 1511 N N . LEU A 1 188 ? -0.892 12.968 4.298 1.00 88.38 188 LEU A N 1
ATOM 1512 C CA . LEU A 1 188 ? -1.275 14.002 5.250 1.00 88.38 188 LEU A CA 1
ATOM 1513 C C . LEU A 1 188 ? -0.870 15.414 4.799 1.00 88.38 188 LEU A C 1
ATOM 1515 O O . LEU A 1 188 ? -1.133 16.372 5.522 1.00 88.38 188 LEU A O 1
ATOM 1519 N N . ASP A 1 189 ? -0.255 15.562 3.625 1.00 85.25 189 ASP A N 1
ATOM 1520 C CA . ASP A 1 189 ? 0.087 16.857 3.038 1.00 85.25 189 ASP A CA 1
ATOM 1521 C C . ASP A 1 189 ? -1.135 17.557 2.411 1.00 85.25 189 ASP A C 1
ATOM 1523 O O . ASP A 1 189 ? -2.215 16.984 2.248 1.00 85.25 189 ASP A O 1
ATOM 1527 N N . ASP A 1 190 ? -0.988 18.839 2.067 1.00 83.56 190 ASP A N 1
ATOM 1528 C CA . ASP A 1 190 ? -2.108 19.713 1.674 1.00 83.56 190 ASP A CA 1
ATOM 1529 C C . ASP A 1 190 ? -2.917 19.193 0.473 1.00 83.56 190 ASP A C 1
ATOM 1531 O O . ASP A 1 190 ? -4.112 19.470 0.357 1.00 83.56 190 ASP A O 1
ATOM 1535 N N . ASN A 1 191 ? -2.269 18.443 -0.420 1.00 79.06 191 ASN A N 1
ATOM 1536 C CA . ASN A 1 191 ? -2.855 17.898 -1.642 1.00 79.06 191 ASN A CA 1
ATOM 1537 C C . ASN A 1 191 ? -2.938 16.359 -1.663 1.00 79.06 191 ASN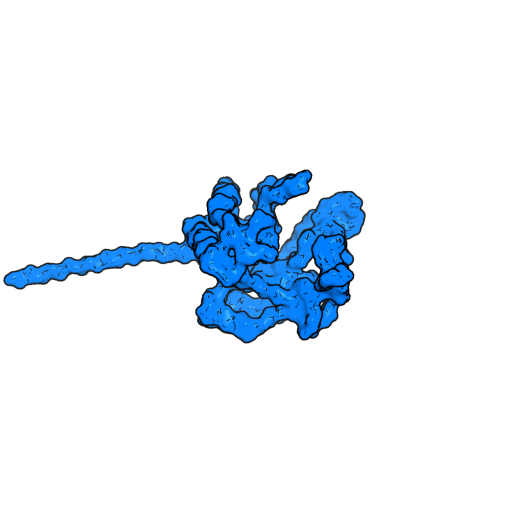 A C 1
ATOM 1539 O O . ASN A 1 191 ? -3.231 15.811 -2.727 1.00 79.06 191 ASN A O 1
ATOM 1543 N N . TYR A 1 192 ? -2.706 15.679 -0.532 1.00 80.56 192 TYR A N 1
ATOM 1544 C CA . TYR A 1 192 ? -2.777 14.212 -0.389 1.00 80.56 192 TYR A CA 1
ATOM 1545 C C . TYR A 1 192 ? -1.816 13.433 -1.299 1.00 80.56 192 TYR A C 1
ATOM 1547 O O . TYR A 1 192 ? -2.064 12.269 -1.619 1.00 80.56 192 TYR A O 1
ATOM 1555 N N . SER A 1 193 ? -0.742 14.066 -1.767 1.00 81.50 193 SER A N 1
ATOM 1556 C CA . SER A 1 193 ? 0.191 13.446 -2.713 1.00 81.50 193 SER A CA 1
ATOM 1557 C C . SER A 1 193 ? 1.322 12.673 -2.038 1.00 81.50 193 SER A C 1
ATOM 1559 O O . SER A 1 193 ? 1.981 11.869 -2.695 1.00 81.50 193 SER A O 1
ATOM 1561 N N . GLY A 1 194 ? 1.596 12.966 -0.764 1.00 85.19 194 GLY A N 1
ATOM 1562 C CA . GLY A 1 194 ? 2.770 12.476 -0.043 1.00 85.19 194 GLY A CA 1
ATOM 1563 C C . GLY A 1 194 ? 4.088 13.132 -0.464 1.00 85.19 194 GLY A C 1
ATOM 1564 O O . GLY A 1 194 ? 5.151 12.649 -0.081 1.00 85.19 194 GLY A O 1
ATOM 1565 N N . SER A 1 195 ? 4.046 14.213 -1.254 1.00 86.12 195 SER A N 1
ATOM 1566 C CA . SER A 1 195 ? 5.241 14.943 -1.711 1.00 86.12 195 SER A CA 1
ATOM 1567 C C . SER A 1 195 ? 5.590 16.151 -0.835 1.00 86.12 195 SER A C 1
ATOM 1569 O O . SER A 1 195 ? 6.725 16.635 -0.871 1.00 86.12 195 SER A O 1
ATOM 1571 N N . GLY A 1 196 ? 4.638 16.638 -0.035 1.00 87.94 196 GLY A N 1
ATOM 1572 C CA . GLY A 1 196 ? 4.857 17.688 0.954 1.00 87.94 196 GLY A CA 1
ATOM 1573 C C . GLY A 1 196 ? 5.509 17.176 2.243 1.00 87.94 196 GLY A C 1
ATOM 1574 O O . GLY A 1 196 ? 5.399 16.010 2.607 1.00 87.94 196 GLY A O 1
ATOM 1575 N N . ALA A 1 197 ? 6.175 18.078 2.969 1.00 91.88 197 ALA A N 1
ATOM 1576 C CA . ALA A 1 197 ? 6.800 17.769 4.261 1.00 91.88 197 ALA A CA 1
ATOM 1577 C C . ALA A 1 197 ? 5.880 18.008 5.477 1.00 91.88 197 ALA A C 1
ATOM 1579 O O . ALA A 1 197 ? 6.237 17.622 6.592 1.00 91.88 197 ALA A O 1
ATOM 1580 N N . ASN A 1 198 ? 4.736 18.668 5.273 1.00 93.38 198 ASN A N 1
ATOM 1581 C CA . ASN A 1 198 ? 3.787 19.044 6.325 1.00 93.38 198 ASN A CA 1
ATOM 1582 C C . ASN A 1 198 ? 2.690 17.981 6.475 1.00 93.38 198 ASN A C 1
ATOM 1584 O O . ASN A 1 198 ? 2.445 17.227 5.532 1.00 93.38 198 ASN A O 1
ATOM 1588 N N . CYS A 1 199 ? 2.009 17.956 7.623 1.00 93.88 199 CYS A N 1
ATOM 1589 C CA . CYS A 1 199 ? 0.926 17.015 7.904 1.00 93.88 199 CYS A CA 1
ATOM 1590 C C . CYS A 1 199 ? -0.317 17.760 8.400 1.00 93.88 199 CYS A C 1
ATOM 1592 O O . CYS A 1 199 ? -0.635 17.768 9.587 1.00 93.88 199 CYS A O 1
ATOM 1594 N N . THR A 1 200 ? -1.026 18.390 7.468 1.00 91.88 200 THR A N 1
ATOM 1595 C CA . THR A 1 200 ? -2.151 19.292 7.737 1.00 91.88 200 THR A CA 1
ATOM 1596 C C . THR A 1 200 ? -3.510 18.590 7.756 1.00 91.88 200 THR A C 1
ATOM 1598 O O . THR A 1 200 ? -4.502 19.183 8.188 1.00 91.88 200 THR A O 1
ATOM 1601 N N . GLN A 1 201 ? -3.588 17.332 7.306 1.00 85.00 201 GLN A N 1
ATOM 1602 C CA . GLN A 1 201 ? -4.859 16.614 7.181 1.00 85.00 201 GLN A CA 1
ATOM 1603 C C . GLN A 1 201 ? -5.317 15.978 8.501 1.00 85.00 201 GLN A C 1
ATOM 1605 O O . GLN A 1 201 ? -4.617 15.124 9.048 1.00 85.00 201 GLN A O 1
ATOM 1610 N N . PRO A 1 202 ? -6.528 16.303 8.996 1.00 87.25 202 PRO A N 1
ATOM 1611 C CA . PRO A 1 202 ? -7.038 15.730 10.235 1.00 87.25 202 PRO A CA 1
ATOM 1612 C C . PRO A 1 202 ? -7.511 14.286 10.036 1.00 87.25 202 PRO A C 1
ATOM 1614 O O . PRO A 1 202 ? -8.097 13.946 9.008 1.00 87.25 202 PRO A O 1
ATOM 1617 N N . VAL A 1 203 ? -7.368 13.454 11.071 1.00 87.81 203 VAL A N 1
ATOM 1618 C CA . VAL A 1 203 ? -7.795 12.041 11.038 1.00 87.81 203 VAL A CA 1
ATOM 1619 C C . VAL A 1 203 ? -9.300 11.845 10.798 1.00 87.81 203 VAL A C 1
ATOM 1621 O O . VAL A 1 203 ? -9.722 10.817 10.270 1.00 87.81 203 VAL A O 1
ATOM 1624 N N . SER A 1 204 ? -10.132 12.851 11.103 1.00 83.88 204 SER A N 1
ATOM 1625 C CA . SER A 1 204 ? -11.585 12.820 10.862 1.00 83.88 204 SER A CA 1
ATOM 1626 C C . SER A 1 204 ? -11.964 12.633 9.389 1.00 83.88 204 SER A C 1
ATOM 1628 O O . SER A 1 204 ? -13.088 12.228 9.090 1.00 83.88 204 SER A O 1
ATOM 1630 N N . ARG A 1 205 ? -11.036 12.839 8.445 1.00 82.88 205 ARG A N 1
ATOM 1631 C CA . ARG A 1 205 ? -11.254 12.499 7.031 1.00 82.88 205 ARG A CA 1
ATOM 1632 C C . ARG A 1 205 ? -11.560 11.017 6.812 1.00 82.88 205 ARG A C 1
ATOM 1634 O O . ARG A 1 205 ? -12.330 10.684 5.911 1.00 82.88 205 ARG A O 1
ATOM 1641 N N . LEU A 1 206 ? -11.048 10.134 7.672 1.00 86.00 206 LEU A N 1
ATOM 1642 C CA . LEU A 1 206 ? -11.334 8.701 7.607 1.00 86.00 206 LEU A CA 1
ATOM 1643 C C . LEU A 1 206 ? -12.772 8.346 8.018 1.00 86.00 206 LEU A C 1
ATOM 1645 O O . LEU A 1 206 ? -13.199 7.212 7.788 1.00 86.00 206 LEU A O 1
ATOM 1649 N N . ASP A 1 207 ? -13.553 9.267 8.597 1.00 83.88 207 ASP A N 1
ATOM 1650 C CA . ASP A 1 207 ? -14.907 8.969 9.082 1.00 83.88 207 ASP A CA 1
ATOM 1651 C C . ASP A 1 207 ? -15.861 8.568 7.957 1.00 83.88 207 ASP A C 1
ATOM 1653 O O . ASP A 1 207 ? -16.644 7.629 8.122 1.00 83.88 207 ASP A O 1
ATOM 1657 N N . GLY A 1 208 ? -15.770 9.229 6.799 1.00 82.25 208 GLY A N 1
ATOM 1658 C CA . GLY A 1 208 ? -16.608 8.922 5.639 1.00 82.25 208 GLY A CA 1
ATOM 1659 C C . GLY A 1 208 ? -16.418 7.480 5.171 1.00 82.25 208 GLY A C 1
ATOM 1660 O O . GLY A 1 208 ? -17.375 6.703 5.125 1.00 82.25 208 GLY A O 1
ATOM 1661 N N . VAL A 1 209 ? -15.167 7.092 4.909 1.00 82.62 209 VAL A N 1
ATOM 1662 C CA . VAL A 1 209 ? -14.840 5.730 4.469 1.00 82.62 209 VAL A CA 1
ATOM 1663 C C . VAL A 1 209 ? -15.073 4.698 5.574 1.00 82.62 209 VAL A C 1
ATOM 1665 O O . VAL A 1 209 ? -15.607 3.626 5.308 1.00 82.62 209 VAL A O 1
ATOM 1668 N N . THR A 1 210 ? -14.795 5.032 6.836 1.00 85.81 210 THR A N 1
ATOM 1669 C CA . THR A 1 210 ? -15.072 4.150 7.981 1.00 85.81 210 THR A CA 1
ATOM 1670 C C . THR A 1 210 ? -16.560 3.838 8.100 1.00 85.81 210 THR A C 1
ATOM 1672 O O . THR A 1 210 ? -16.937 2.689 8.342 1.00 85.81 210 THR A O 1
ATOM 1675 N N . ASN A 1 211 ? -17.424 4.838 7.925 1.00 83.88 211 ASN A N 1
ATOM 1676 C CA . ASN A 1 211 ? -18.871 4.647 7.959 1.00 83.88 211 ASN A CA 1
ATOM 1677 C C . ASN A 1 211 ? -19.361 3.839 6.755 1.00 83.88 211 ASN A C 1
ATOM 1679 O O . ASN A 1 211 ? -20.182 2.939 6.933 1.00 83.88 211 ASN A O 1
ATOM 1683 N N . TRP A 1 212 ? -18.810 4.091 5.566 1.00 83.44 212 TRP A N 1
ATOM 1684 C CA . TRP A 1 212 ? -19.108 3.304 4.371 1.00 83.44 212 TRP A CA 1
ATOM 1685 C C . TRP A 1 212 ? -18.729 1.822 4.547 1.00 83.44 212 TRP A C 1
ATOM 1687 O O . TRP A 1 212 ? -19.547 0.935 4.303 1.00 83.44 212 TRP A O 1
ATOM 1697 N N . LEU A 1 213 ? -17.534 1.533 5.074 1.00 88.00 213 LEU A N 1
ATOM 1698 C CA . LEU A 1 213 ? -17.089 0.163 5.357 1.00 88.00 213 LEU A CA 1
ATOM 1699 C C . LEU A 1 213 ? -18.042 -0.546 6.325 1.00 88.00 213 LEU A C 1
ATOM 1701 O O . LEU A 1 213 ? -18.430 -1.689 6.085 1.00 88.00 213 LEU A O 1
ATOM 1705 N N . LYS A 1 214 ? -18.476 0.142 7.390 1.00 88.69 214 LYS A N 1
ATOM 1706 C CA . LYS A 1 214 ? -19.459 -0.394 8.345 1.00 88.69 214 LYS A CA 1
ATOM 1707 C C . LYS A 1 214 ? -20.801 -0.684 7.681 1.00 88.69 214 LYS A C 1
ATOM 1709 O O . LYS A 1 214 ? -21.351 -1.761 7.893 1.00 88.69 214 LYS A O 1
ATOM 1714 N N . GLN A 1 215 ? -21.311 0.252 6.882 1.00 87.56 215 GLN A N 1
ATOM 1715 C CA . GLN A 1 215 ? -22.590 0.118 6.180 1.00 87.56 215 GLN A CA 1
ATOM 1716 C C . GLN A 1 215 ? -22.620 -1.117 5.273 1.00 87.56 215 GLN A C 1
ATOM 1718 O O . GLN A 1 215 ? -23.647 -1.786 5.182 1.00 87.56 215 GLN A O 1
ATOM 1723 N N . HIS A 1 216 ? -21.495 -1.428 4.631 1.00 84.81 216 HIS A N 1
ATOM 1724 C CA . HIS A 1 216 ? -21.385 -2.536 3.684 1.00 84.81 216 HIS A CA 1
ATOM 1725 C C . HIS A 1 216 ? -20.758 -3.808 4.276 1.00 84.81 216 HIS A C 1
ATOM 1727 O O . HIS A 1 216 ? -20.579 -4.786 3.555 1.00 84.81 216 HIS A O 1
ATOM 1733 N N . GLY A 1 217 ? -20.447 -3.829 5.578 1.00 90.25 217 GLY A N 1
ATOM 1734 C CA . GLY A 1 217 ? -19.846 -4.990 6.244 1.00 90.25 217 GLY A CA 1
ATOM 1735 C C . GLY A 1 217 ? -18.439 -5.336 5.742 1.00 90.25 217 GLY A C 1
ATOM 1736 O O . GLY A 1 217 ? -18.037 -6.496 5.799 1.00 90.25 217 GLY A O 1
ATOM 1737 N N . LEU A 1 218 ? -17.700 -4.345 5.240 1.00 87.50 218 LEU A N 1
ATOM 1738 C CA . LEU A 1 218 ? -16.367 -4.505 4.664 1.00 87.50 218 LEU A CA 1
ATOM 1739 C C . LEU A 1 218 ? -15.267 -4.166 5.676 1.00 87.50 218 LEU A C 1
ATOM 1741 O O . LEU A 1 218 ? -15.477 -3.459 6.665 1.00 87.50 218 LEU A O 1
ATOM 1745 N N . LYS A 1 219 ? -14.068 -4.678 5.403 1.00 91.88 219 LYS A N 1
ATOM 1746 C CA . LYS A 1 219 ? -12.832 -4.350 6.121 1.00 91.88 219 LYS A CA 1
ATOM 1747 C C . LYS A 1 219 ? -11.895 -3.557 5.220 1.00 91.88 219 LYS A C 1
ATOM 1749 O O . LYS A 1 219 ? -12.016 -3.656 4.002 1.00 91.88 219 LYS A O 1
ATOM 1754 N N . ALA A 1 220 ? -10.957 -2.816 5.799 1.00 90.94 220 ALA A N 1
ATOM 1755 C CA . ALA A 1 220 ? -9.971 -2.050 5.050 1.00 90.94 220 ALA A CA 1
ATOM 1756 C C . ALA A 1 220 ? -8.586 -2.014 5.696 1.00 90.94 220 ALA A C 1
ATOM 1758 O O . ALA A 1 220 ? -8.435 -2.182 6.907 1.00 90.94 220 ALA A O 1
ATOM 1759 N N . ILE A 1 221 ? -7.578 -1.765 4.869 1.00 93.38 221 ILE A N 1
ATOM 1760 C CA . ILE A 1 221 ? -6.177 -1.594 5.252 1.00 93.38 221 ILE A CA 1
ATOM 1761 C C . ILE A 1 221 ? -5.630 -0.321 4.597 1.00 93.38 221 ILE A C 1
ATOM 1763 O O . ILE A 1 221 ? -5.853 -0.109 3.405 1.00 93.38 221 ILE A O 1
ATOM 1767 N N . ILE A 1 222 ? -4.921 0.522 5.357 1.00 93.00 222 ILE A N 1
ATOM 1768 C CA . ILE A 1 222 ? -4.206 1.676 4.784 1.00 93.00 222 ILE A CA 1
ATOM 1769 C C . ILE A 1 222 ? -2.823 1.218 4.336 1.00 93.00 222 ILE A C 1
ATOM 1771 O O . ILE A 1 222 ? -1.963 0.976 5.171 1.00 93.00 222 ILE A O 1
ATOM 1775 N N . THR A 1 223 ? -2.578 1.061 3.043 1.00 92.44 223 THR A N 1
ATOM 1776 C CA . THR A 1 223 ? -1.307 0.482 2.569 1.00 92.44 223 THR A CA 1
ATOM 1777 C C . THR A 1 223 ? -0.277 1.504 2.095 1.00 92.44 223 THR A C 1
ATOM 1779 O O . THR A 1 223 ? 0.824 1.129 1.691 1.00 92.44 223 THR A O 1
ATOM 1782 N N . GLU A 1 224 ? -0.630 2.781 2.090 1.00 90.81 224 GLU A N 1
ATOM 1783 C CA . GLU A 1 224 ? 0.318 3.879 1.929 1.00 90.81 224 GLU A CA 1
ATOM 1784 C C . GLU A 1 224 ? -0.174 5.042 2.785 1.00 90.81 224 GLU A C 1
ATOM 1786 O O . GLU A 1 224 ? -1.300 5.507 2.609 1.00 90.81 224 GLU A O 1
ATOM 1791 N N . PHE A 1 225 ? 0.656 5.466 3.731 1.00 90.44 225 PHE A N 1
ATOM 1792 C CA . PHE A 1 225 ? 0.519 6.715 4.468 1.00 90.44 225 PHE A CA 1
ATOM 1793 C C . PHE A 1 225 ? 1.882 7.092 5.039 1.00 90.44 225 PHE A C 1
ATOM 1795 O O . PHE A 1 225 ? 2.713 6.229 5.310 1.00 90.44 225 PHE A O 1
ATOM 1802 N N . GLY A 1 226 ? 2.139 8.382 5.200 1.00 90.50 226 GLY A N 1
ATOM 1803 C CA . GLY A 1 226 ? 3.437 8.860 5.653 1.00 90.50 226 GLY A CA 1
ATOM 1804 C C . GLY A 1 226 ? 3.448 10.367 5.846 1.00 90.50 226 GLY A C 1
ATOM 1805 O O . GLY A 1 226 ? 2.487 11.059 5.506 1.00 90.50 226 GLY A O 1
ATOM 1806 N N . GLY A 1 227 ? 4.543 10.869 6.407 1.00 91.38 227 GLY A N 1
ATOM 1807 C CA . GLY A 1 227 ? 4.729 12.286 6.691 1.00 91.38 227 GLY A CA 1
ATOM 1808 C C . GLY A 1 227 ? 6.201 12.651 6.854 1.00 91.38 227 GLY A C 1
ATOM 1809 O O . GLY A 1 227 ? 7.067 11.782 6.966 1.00 91.38 227 GLY A O 1
ATOM 1810 N N . GLY A 1 228 ? 6.486 13.953 6.868 1.00 93.06 228 GLY A N 1
ATOM 1811 C CA . GLY A 1 228 ? 7.831 14.473 7.095 1.00 93.06 228 GLY A CA 1
ATOM 1812 C C . GLY A 1 228 ? 8.385 14.142 8.487 1.00 93.06 228 GLY A C 1
ATOM 1813 O O . GLY A 1 228 ? 7.654 13.868 9.437 1.00 93.06 228 GLY A O 1
ATOM 1814 N N . VAL A 1 229 ? 9.711 14.211 8.635 1.00 95.38 229 VAL A N 1
ATOM 1815 C CA . VAL A 1 229 ? 10.395 13.959 9.918 1.00 95.38 229 VAL A CA 1
ATOM 1816 C C . VAL A 1 229 ? 10.328 15.210 10.801 1.00 95.38 229 VAL A C 1
ATOM 1818 O O . VAL A 1 229 ? 11.298 15.956 10.934 1.00 95.38 229 VAL A O 1
ATOM 1821 N N . ASN A 1 230 ? 9.155 15.476 11.372 1.00 95.38 230 ASN A N 1
ATOM 1822 C CA . ASN A 1 230 ? 8.908 16.618 12.253 1.00 95.38 230 ASN A CA 1
ATOM 1823 C C . ASN A 1 230 ? 7.823 16.302 13.311 1.00 95.38 230 ASN A C 1
ATOM 1825 O O . ASN A 1 230 ? 7.084 15.326 13.161 1.00 95.38 230 ASN A O 1
ATOM 1829 N N . PRO A 1 231 ? 7.725 17.093 14.402 1.00 97.06 231 PRO A N 1
ATOM 1830 C CA . PRO A 1 231 ? 6.787 16.812 15.493 1.00 97.06 231 PRO A CA 1
ATOM 1831 C C . PRO A 1 231 ? 5.308 16.835 15.088 1.00 97.06 231 PRO A C 1
ATOM 1833 O O . PRO A 1 231 ? 4.525 16.066 15.637 1.00 97.06 231 PRO A O 1
ATOM 1836 N N . GLU A 1 232 ? 4.931 17.693 14.137 1.00 95.69 232 GLU A N 1
ATOM 1837 C CA . GLU A 1 232 ? 3.560 17.791 13.619 1.00 95.69 232 GLU A CA 1
ATOM 1838 C C . GLU A 1 232 ? 3.147 16.479 12.946 1.00 95.69 232 GLU A C 1
ATOM 1840 O O . GLU A 1 232 ? 2.154 15.866 13.331 1.00 95.69 232 GLU A O 1
ATOM 1845 N N . CYS A 1 233 ? 3.964 15.988 12.016 1.00 96.50 233 CYS A N 1
ATOM 1846 C CA . CYS A 1 233 ? 3.729 14.720 11.340 1.00 96.50 233 CYS A CA 1
ATOM 1847 C C . CYS A 1 233 ? 3.789 13.520 12.284 1.00 96.50 233 CYS A C 1
ATOM 1849 O O . CYS A 1 233 ? 2.973 12.612 12.159 1.00 96.50 233 CYS A O 1
ATOM 1851 N N . ALA A 1 234 ? 4.704 13.511 13.258 1.00 96.31 234 ALA A N 1
ATOM 1852 C CA . ALA A 1 234 ? 4.750 12.447 14.260 1.00 96.31 234 ALA A CA 1
ATOM 1853 C C . ALA A 1 234 ? 3.448 12.375 15.078 1.00 96.31 234 ALA A C 1
ATOM 1855 O O . ALA A 1 234 ? 2.936 11.283 15.328 1.00 96.31 234 ALA A O 1
ATOM 1856 N N . GLN A 1 235 ? 2.895 13.531 15.459 1.00 96.25 235 GLN A N 1
ATOM 1857 C CA . GLN A 1 235 ? 1.613 13.611 16.155 1.00 96.25 235 GLN A CA 1
ATOM 1858 C C . GLN A 1 235 ? 0.460 13.155 15.253 1.00 96.25 235 GLN A C 1
ATOM 1860 O O . GLN A 1 235 ? -0.338 12.317 15.666 1.00 96.25 235 GLN A O 1
ATOM 1865 N N . ALA A 1 236 ? 0.402 13.642 14.013 1.00 95.25 236 ALA A N 1
ATOM 1866 C CA . ALA A 1 236 ? -0.664 13.289 13.084 1.00 95.25 236 ALA A CA 1
ATOM 1867 C C . ALA A 1 236 ? -0.656 11.786 12.743 1.00 95.25 236 ALA A C 1
ATOM 1869 O O . ALA A 1 236 ? -1.689 11.128 12.827 1.00 95.25 236 ALA A O 1
ATOM 1870 N N . LEU A 1 237 ? 0.510 11.193 12.464 1.00 95.25 237 LEU A N 1
ATOM 1871 C CA . LEU A 1 237 ? 0.633 9.749 12.223 1.00 95.25 237 LEU A CA 1
ATOM 1872 C C . LEU A 1 237 ? 0.180 8.923 13.432 1.00 95.25 237 LEU A C 1
ATOM 1874 O O . LEU A 1 237 ? -0.474 7.894 13.257 1.00 95.25 237 LEU A O 1
ATOM 1878 N N . LYS A 1 238 ? 0.477 9.381 14.655 1.00 95.31 238 LYS A N 1
ATOM 1879 C CA . LYS A 1 238 ? -0.016 8.730 15.871 1.00 95.31 238 LYS A CA 1
ATOM 1880 C C . LYS A 1 238 ? -1.545 8.760 15.937 1.00 95.31 238 LYS A C 1
ATOM 1882 O O . LYS A 1 238 ? -2.147 7.726 16.200 1.00 95.31 238 LYS A O 1
ATOM 1887 N N . GLU A 1 239 ? -2.168 9.905 15.673 1.00 95.88 239 GLU A N 1
ATOM 1888 C CA . GLU A 1 239 ? -3.633 10.036 15.676 1.00 95.88 239 GLU A CA 1
ATOM 1889 C C . GLU A 1 239 ? -4.296 9.124 14.637 1.00 95.88 239 GLU A C 1
ATOM 1891 O O . GLU A 1 239 ? -5.320 8.503 14.925 1.00 95.88 239 GLU A O 1
ATOM 1896 N N . TYR A 1 240 ? -3.691 8.988 13.455 1.00 94.06 240 TYR A N 1
ATOM 1897 C CA . TYR A 1 240 ? -4.147 8.041 12.438 1.00 94.06 240 TYR A CA 1
ATOM 1898 C C . TYR A 1 240 ? -4.038 6.592 12.917 1.00 94.06 240 TYR A C 1
ATOM 1900 O O . TYR A 1 240 ? -5.015 5.852 12.816 1.00 94.06 240 TYR A O 1
ATOM 1908 N N . ILE A 1 241 ? -2.898 6.181 13.478 1.00 94.88 241 ILE A N 1
ATOM 1909 C CA . ILE A 1 241 ? -2.724 4.815 13.997 1.00 94.88 241 ILE A CA 1
ATOM 1910 C C . ILE A 1 241 ? -3.723 4.531 15.127 1.00 94.88 241 ILE A C 1
ATOM 1912 O O . ILE A 1 241 ? -4.411 3.510 15.068 1.00 94.88 241 ILE A O 1
ATOM 1916 N N . ASP A 1 242 ? -3.870 5.446 16.090 1.00 95.00 242 ASP A N 1
ATOM 1917 C CA . ASP A 1 242 ? -4.842 5.325 17.185 1.00 95.00 242 ASP A CA 1
ATOM 1918 C C . ASP A 1 242 ? -6.271 5.142 16.619 1.00 95.00 242 ASP A C 1
ATOM 1920 O O . ASP A 1 242 ? -7.006 4.241 17.028 1.00 95.00 242 ASP A O 1
ATOM 1924 N N . TYR A 1 243 ? -6.655 5.933 15.609 1.00 94.44 243 TYR A N 1
ATOM 1925 C CA . TYR A 1 243 ? -7.963 5.821 14.954 1.00 94.44 243 TYR A CA 1
ATOM 1926 C C . TYR A 1 243 ? -8.188 4.445 14.309 1.00 94.44 243 TYR A C 1
ATOM 1928 O O . TYR A 1 243 ? -9.275 3.867 14.442 1.00 94.44 243 TYR A O 1
ATOM 1936 N N . LEU A 1 244 ? -7.186 3.907 13.606 1.00 94.44 244 LEU A N 1
ATOM 1937 C CA . LEU A 1 244 ? -7.271 2.580 12.987 1.00 94.44 244 LEU A CA 1
ATOM 1938 C C . LEU A 1 244 ? -7.404 1.478 14.047 1.00 94.44 244 LEU A C 1
ATOM 1940 O O . LEU A 1 244 ? -8.193 0.550 13.872 1.00 94.44 244 LEU A O 1
ATOM 1944 N N . GLU A 1 245 ? -6.682 1.590 15.161 1.00 92.44 245 GLU A N 1
ATOM 1945 C CA . GLU A 1 245 ? -6.743 0.623 16.262 1.00 92.44 245 GLU A CA 1
ATOM 1946 C C . GLU A 1 245 ? -8.096 0.633 16.987 1.00 92.44 245 GLU A C 1
ATOM 1948 O O . GLU A 1 245 ? -8.607 -0.418 17.385 1.00 92.44 245 GLU A O 1
ATOM 1953 N N . GLU A 1 246 ? -8.742 1.789 17.117 1.00 93.50 246 GLU A N 1
ATOM 1954 C CA . GLU A 1 246 ? -10.052 1.890 17.767 1.00 93.50 246 GLU A CA 1
ATOM 1955 C C . GLU A 1 246 ? -11.187 1.284 16.918 1.00 93.50 246 GLU A C 1
ATOM 1957 O O . GLU A 1 246 ? -12.154 0.690 17.432 1.00 93.50 246 GLU A O 1
ATOM 1962 N N . LYS A 1 247 ? -11.099 1.408 15.592 1.00 92.44 247 LYS A N 1
ATOM 1963 C CA . LYS A 1 247 ? -12.207 1.147 14.663 1.00 92.44 247 LYS A CA 1
ATOM 1964 C C . LYS A 1 247 ? -12.065 -0.222 13.989 1.00 92.44 247 LYS A C 1
ATOM 1966 O O . LYS A 1 247 ? -11.260 -0.431 13.100 1.00 92.44 247 LYS A O 1
ATOM 1971 N N . GLU A 1 248 ? -12.967 -1.146 14.324 1.00 91.19 248 GLU A N 1
ATOM 1972 C CA . GLU A 1 248 ? -12.899 -2.570 13.932 1.00 91.19 248 GLU A CA 1
ATOM 1973 C C . GLU A 1 248 ? -12.921 -2.881 12.430 1.00 91.19 248 GLU A C 1
ATOM 1975 O O . GLU A 1 248 ? -12.652 -4.016 12.034 1.00 91.19 248 GLU A O 1
ATOM 1980 N N . VAL A 1 249 ? -13.342 -1.929 11.598 1.00 92.44 249 VAL A N 1
ATOM 1981 C CA . VAL A 1 249 ? -13.329 -2.093 10.140 1.00 92.44 249 VAL A CA 1
ATOM 1982 C C . VAL A 1 249 ? -11.920 -1.982 9.571 1.00 92.44 249 VAL A C 1
ATOM 1984 O O . VAL A 1 249 ? -11.672 -2.523 8.499 1.00 92.44 249 VAL A O 1
ATOM 1987 N N . TRP A 1 250 ? -10.992 -1.364 10.299 1.00 94.06 250 TRP A N 1
ATOM 1988 C CA . TRP A 1 250 ? -9.595 -1.274 9.911 1.00 94.06 250 TRP A CA 1
ATOM 1989 C C . TRP A 1 250 ? -8.819 -2.461 10.461 1.00 94.06 250 TRP A C 1
ATOM 1991 O O . TRP A 1 250 ? -8.846 -2.752 11.654 1.00 94.06 250 TRP A O 1
ATOM 2001 N N . ILE A 1 251 ? -8.154 -3.179 9.562 1.00 94.62 251 ILE A N 1
ATOM 2002 C CA . ILE A 1 251 ? -7.417 -4.406 9.882 1.00 94.62 251 ILE A CA 1
ATOM 2003 C C . ILE A 1 251 ? -5.907 -4.191 9.905 1.00 94.62 251 ILE A C 1
ATOM 2005 O O . ILE A 1 251 ? -5.174 -5.086 10.330 1.00 94.62 251 ILE A O 1
ATOM 2009 N N . GLY A 1 252 ? -5.434 -3.022 9.473 1.00 94.44 252 GLY A N 1
ATOM 2010 C CA . GLY A 1 252 ? -4.036 -2.662 9.595 1.00 94.44 252 GLY A CA 1
ATOM 2011 C C . GLY A 1 252 ? -3.571 -1.526 8.715 1.00 94.44 252 GLY A C 1
ATOM 2012 O O . GLY A 1 252 ? -4.384 -0.796 8.140 1.00 94.44 252 GLY A O 1
ATOM 2013 N N . TRP A 1 253 ? -2.250 -1.411 8.626 1.00 94.94 253 TRP A N 1
ATOM 2014 C CA . TRP A 1 253 ? -1.578 -0.375 7.866 1.00 94.94 253 TRP A CA 1
ATOM 2015 C C . TRP A 1 253 ? -0.176 -0.781 7.378 1.00 94.94 253 TRP A C 1
ATOM 2017 O O . TRP A 1 253 ? 0.458 -1.674 7.949 1.00 94.94 253 TRP A O 1
ATOM 2027 N N . THR A 1 254 ? 0.322 -0.104 6.339 1.00 94.19 254 THR A N 1
ATOM 2028 C CA . THR A 1 254 ? 1.744 -0.066 5.961 1.00 94.19 254 THR A CA 1
ATOM 2029 C C . THR A 1 254 ? 2.186 1.373 5.697 1.00 94.19 254 THR A C 1
ATOM 2031 O O . THR A 1 254 ? 1.519 2.061 4.924 1.00 94.19 254 THR A O 1
ATOM 2034 N N . ALA A 1 255 ? 3.292 1.795 6.318 1.00 87.88 255 ALA A N 1
ATOM 2035 C CA . ALA A 1 255 ? 3.914 3.114 6.140 1.00 87.88 255 ALA A CA 1
ATOM 2036 C C . ALA A 1 255 ? 5.227 3.033 5.342 1.00 87.88 255 ALA A C 1
ATOM 2038 O O . ALA A 1 255 ? 5.867 1.953 5.362 1.00 87.88 255 ALA A O 1
#

Foldseek 3Di:
DDDDDDPPPPPDDPPLQLAQFAAAEWDFQLFQLADPVQWGPWPPDDEPPRGHWDDLVVLVCCCPPVVGAEYETEHAPHDPPRVVVNCCSNCVVSVGAYEDHNPQCQFDDDRGRPPVDHDRACPPVDPRHNHPVNVVVVVVVVCVVCVVPLHYADEDFDDDPPDDTCLVPPLVDDDPVLSHAYEAEAEQDPVRPVPDQARNHALCVCVVVLVSCVVSVHAYEHEHYAHHPDPRRVVRVVNNQVVLSVRNSYNYYYD

Solvent-accessible surface area (backbone atoms only — not comparable to full-atom values): 14568 Å² total; per-residue (Å²): 137,85,84,78,84,79,78,79,79,79,78,75,73,82,80,70,78,48,45,81,32,48,29,37,56,43,72,31,39,59,44,30,19,54,47,100,87,64,53,29,79,12,83,87,57,43,82,80,76,38,25,36,66,72,56,69,68,57,53,49,45,37,43,70,75,72,59,44,42,28,35,36,43,34,22,51,95,83,50,64,70,66,51,46,54,45,50,44,46,40,38,71,71,66,67,32,33,42,33,63,37,74,68,44,85,65,39,41,65,61,61,41,33,46,89,83,32,47,28,46,55,50,40,86,86,44,94,76,24,47,43,61,64,53,51,50,51,50,54,48,52,53,45,62,76,41,63,89,52,95,43,66,62,63,85,66,79,60,80,34,96,90,50,81,32,46,60,83,51,60,79,72,64,81,57,97,81,73,82,70,51,48,26,39,73,55,32,23,16,96,80,49,74,60,80,50,65,50,43,75,56,65,64,72,69,51,49,62,59,53,51,51,28,59,77,69,74,41,36,30,30,37,61,39,40,60,61,29,100,46,73,62,20,53,50,45,54,47,51,42,51,53,52,39,38,73,37,84,43,26,41,29,38,17,74